Protein AF-A0A7S3THU4-F1 (afdb_monomer_lite)

Structure (mmCIF, N/CA/C/O backbone):
data_AF-A0A7S3THU4-F1
#
_entry.id   AF-A0A7S3THU4-F1
#
loop_
_atom_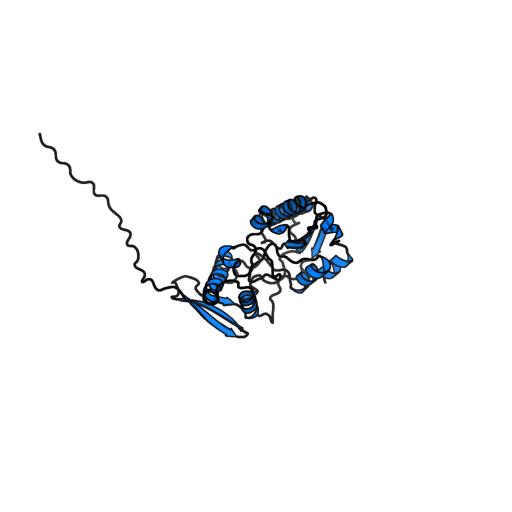site.group_PDB
_atom_site.id
_atom_site.type_symbol
_atom_site.label_atom_id
_atom_site.label_alt_id
_atom_site.label_comp_id
_atom_site.label_asym_id
_atom_site.label_entity_id
_atom_site.label_seq_id
_atom_site.pdbx_PDB_ins_code
_atom_site.Cartn_x
_atom_site.Cartn_y
_atom_site.Cartn_z
_atom_site.occupancy
_atom_site.B_iso_or_equiv
_atom_site.auth_seq_id
_atom_site.auth_comp_id
_atom_site.auth_asym_id
_atom_site.auth_atom_id
_atom_site.pdbx_PDB_model_num
ATOM 1 N N . GLY A 1 1 ? -6.366 53.072 -64.860 1.00 35.72 1 GLY A N 1
ATOM 2 C CA . GLY A 1 1 ? -6.063 51.861 -65.637 1.00 35.72 1 GLY A CA 1
ATOM 3 C C . GLY A 1 1 ? -4.952 51.097 -64.954 1.00 35.72 1 GLY A C 1
ATOM 4 O O . GLY A 1 1 ? -3.962 51.728 -64.621 1.00 35.72 1 GLY A O 1
ATOM 5 N N . GLY A 1 2 ? -5.135 49.787 -64.769 1.00 37.78 2 GLY A N 1
ATOM 6 C CA . GLY A 1 2 ? -4.047 48.814 -64.595 1.00 37.78 2 GLY A CA 1
ATOM 7 C C . GLY A 1 2 ? -3.801 48.343 -63.163 1.00 37.78 2 GLY A C 1
ATOM 8 O O . GLY A 1 2 ? -3.150 49.041 -62.397 1.00 37.78 2 GLY A O 1
ATOM 9 N N . GLY A 1 3 ? -4.320 47.156 -62.833 1.00 37.44 3 GLY A N 1
ATOM 10 C CA . GLY A 1 3 ? -3.997 46.389 -61.627 1.00 37.44 3 GLY A CA 1
ATOM 11 C C . GLY A 1 3 ? -2.698 45.579 -61.736 1.00 37.44 3 GLY A C 1
ATOM 12 O O . GLY A 1 3 ? -2.063 45.536 -62.788 1.00 37.44 3 GLY A O 1
ATOM 13 N N . GLY A 1 4 ? -2.353 44.913 -60.633 1.00 35.03 4 GLY A N 1
ATOM 14 C CA . GLY A 1 4 ? -1.248 43.961 -60.523 1.00 35.03 4 GLY A CA 1
ATOM 15 C C . GLY A 1 4 ? -1.064 43.497 -59.077 1.00 35.03 4 GLY A C 1
ATOM 16 O O . GLY A 1 4 ? -0.349 44.135 -58.312 1.00 35.03 4 GLY A O 1
ATOM 17 N N . GLU A 1 5 ? -1.752 42.414 -58.713 1.00 43.03 5 GLU A N 1
ATOM 18 C CA . GLU A 1 5 ? -1.541 41.625 -57.492 1.00 43.03 5 GLU A CA 1
ATOM 19 C C . GLU A 1 5 ? -0.159 40.951 -57.488 1.00 43.03 5 GLU A C 1
ATOM 21 O O . GLU A 1 5 ? 0.390 40.645 -58.548 1.00 43.03 5 GLU A O 1
ATOM 26 N N . GLY A 1 6 ? 0.376 40.635 -56.302 1.00 35.34 6 GLY A N 1
ATOM 27 C CA . GLY A 1 6 ? 1.559 39.780 -56.206 1.00 35.34 6 GLY A CA 1
ATOM 28 C C . GLY A 1 6 ? 2.077 39.496 -54.796 1.00 35.34 6 GLY A C 1
ATOM 29 O O . GLY A 1 6 ? 3.056 40.097 -54.377 1.00 35.34 6 GLY A O 1
ATOM 30 N N . GLY A 1 7 ? 1.464 38.514 -54.126 1.00 35.06 7 GLY A N 1
ATOM 31 C CA . GLY A 1 7 ? 2.188 37.481 -53.367 1.00 35.06 7 GLY A CA 1
ATOM 32 C C . GLY A 1 7 ? 2.663 37.806 -51.948 1.00 35.06 7 GLY A C 1
ATOM 33 O O . GLY A 1 7 ? 3.799 38.223 -51.742 1.00 35.06 7 GLY A O 1
ATOM 34 N N . GLY A 1 8 ? 1.834 37.471 -50.953 1.00 37.78 8 GLY A N 1
ATOM 35 C CA . GLY A 1 8 ? 2.280 37.257 -49.576 1.00 37.78 8 GLY A CA 1
ATOM 36 C C . GLY A 1 8 ? 3.175 36.018 -49.482 1.00 37.78 8 GLY A C 1
ATOM 37 O O . GLY A 1 8 ? 2.758 34.915 -49.826 1.00 37.78 8 GLY A O 1
ATOM 38 N N . GLY A 1 9 ? 4.413 36.205 -49.030 1.00 36.31 9 GLY A N 1
ATOM 39 C CA . GLY A 1 9 ? 5.312 35.113 -48.674 1.00 36.31 9 GLY A CA 1
ATOM 40 C C . GLY A 1 9 ? 5.027 34.644 -47.253 1.00 36.31 9 GLY A C 1
ATOM 41 O O . GLY A 1 9 ? 5.558 35.209 -46.299 1.00 36.31 9 GLY A O 1
ATOM 42 N N . GLU A 1 10 ? 4.193 33.617 -47.103 1.00 39.88 10 GLU A N 1
ATOM 43 C CA . GLU A 1 10 ? 4.126 32.846 -45.863 1.00 39.88 10 GLU A CA 1
ATOM 44 C C . GLU A 1 10 ? 5.452 32.095 -45.686 1.00 39.88 10 GLU A C 1
ATOM 46 O O . GLU A 1 10 ? 5.780 31.169 -46.429 1.00 39.88 10 GLU A O 1
ATOM 51 N N . GLY A 1 11 ? 6.241 32.520 -44.699 1.00 39.12 11 GLY A N 1
ATOM 52 C CA . GLY A 1 11 ? 7.415 31.794 -44.230 1.00 39.12 11 GLY A CA 1
ATOM 53 C C . GLY A 1 11 ? 6.990 30.493 -43.556 1.00 39.12 11 GLY A C 1
ATOM 54 O O . GLY A 1 11 ? 6.882 30.426 -42.334 1.00 39.12 11 GLY A O 1
ATOM 55 N N . GLY A 1 12 ? 6.735 29.460 -44.358 1.00 37.31 12 GLY A N 1
ATOM 56 C CA . GLY A 1 12 ? 6.522 28.101 -43.883 1.00 37.31 12 GLY A CA 1
ATOM 57 C C . GLY A 1 12 ? 7.790 27.580 -43.214 1.00 37.31 12 GLY A C 1
ATOM 58 O O . GLY A 1 12 ? 8.739 27.170 -43.881 1.00 37.31 12 GLY A O 1
ATOM 59 N N . VAL A 1 13 ? 7.812 27.581 -41.882 1.00 41.84 13 VAL A N 1
ATOM 60 C CA . VAL A 1 13 ? 8.803 26.833 -41.107 1.00 41.84 13 VAL A CA 1
ATOM 61 C C . VAL A 1 13 ? 8.474 25.353 -41.290 1.00 41.84 13 VAL A C 1
ATOM 63 O O . VAL A 1 13 ? 7.682 24.775 -40.547 1.00 41.84 13 VAL A O 1
ATOM 66 N N . HIS A 1 14 ? 9.050 24.728 -42.316 1.00 42.78 14 HIS A N 1
ATOM 67 C CA . HIS A 1 14 ? 9.062 23.276 -42.417 1.00 42.78 14 HIS A CA 1
ATOM 68 C C . HIS A 1 14 ? 9.898 22.734 -41.257 1.00 42.78 14 HIS A C 1
ATOM 70 O O . HIS A 1 14 ? 11.126 22.701 -41.316 1.00 42.78 14 HIS A O 1
ATOM 76 N N . ALA A 1 15 ? 9.221 22.317 -40.185 1.00 40.69 15 ALA A N 1
ATOM 77 C CA . ALA A 1 15 ? 9.819 21.475 -39.166 1.00 40.69 15 ALA A CA 1
ATOM 78 C C . ALA A 1 15 ? 10.275 20.182 -39.851 1.00 40.69 15 ALA A C 1
ATOM 80 O O . ALA A 1 15 ? 9.463 19.335 -40.228 1.00 40.69 15 ALA A O 1
ATOM 81 N N . THR A 1 16 ? 11.581 20.052 -40.060 1.00 44.66 16 THR A N 1
ATOM 82 C CA . THR A 1 16 ? 12.199 18.799 -40.470 1.00 44.66 16 THR A CA 1
ATOM 83 C C . THR A 1 16 ? 11.901 17.771 -39.385 1.00 44.66 16 THR A C 1
ATOM 85 O O . THR A 1 16 ? 12.423 17.848 -38.274 1.00 44.66 16 THR A O 1
ATOM 88 N N . GLN A 1 17 ? 11.010 16.819 -39.679 1.00 37.22 17 GLN A N 1
ATOM 89 C CA . GLN A 1 17 ? 10.839 15.666 -38.805 1.00 37.22 17 GLN A CA 1
ATOM 90 C C . GLN A 1 17 ? 12.176 14.922 -38.763 1.00 37.22 17 GLN A C 1
ATOM 92 O O . GLN A 1 17 ? 12.675 14.531 -39.823 1.00 37.22 17 GLN A O 1
ATOM 97 N N . PRO A 1 18 ? 12.786 14.727 -37.584 1.00 42.19 18 PRO A N 1
ATOM 98 C CA . PRO A 1 18 ? 13.996 13.937 -37.510 1.00 42.19 18 PRO A CA 1
ATOM 99 C C . PRO A 1 18 ? 13.663 12.508 -37.951 1.00 42.19 18 PRO A C 1
ATOM 101 O O . PRO A 1 18 ? 12.861 11.813 -37.324 1.00 42.19 18 PRO A O 1
ATOM 104 N N . SER A 1 19 ? 14.275 12.070 -39.053 1.00 44.12 19 SER A N 1
ATOM 105 C CA . SER A 1 19 ? 14.211 10.690 -39.521 1.00 44.12 19 SER A CA 1
ATOM 106 C C . SER A 1 19 ? 15.069 9.827 -38.599 1.00 44.12 19 SER A C 1
ATOM 108 O O . SER A 1 19 ? 16.227 9.526 -38.892 1.00 44.12 19 SER A O 1
ATOM 110 N N . TYR A 1 20 ? 14.524 9.444 -37.448 1.00 47.59 20 TYR A N 1
ATOM 111 C CA . TYR A 1 20 ? 15.129 8.375 -36.672 1.00 47.59 20 TYR A CA 1
ATOM 112 C C . TYR A 1 20 ? 14.899 7.069 -37.439 1.00 47.59 20 TYR A C 1
ATOM 114 O O . TYR A 1 20 ? 13.743 6.738 -37.716 1.00 47.59 20 TYR A O 1
ATOM 122 N N . PRO A 1 21 ? 15.949 6.304 -37.797 1.00 50.06 21 PRO A N 1
ATOM 123 C CA . PRO A 1 21 ? 15.739 4.944 -38.262 1.00 50.06 21 PRO A CA 1
ATOM 124 C C . PRO A 1 21 ? 14.941 4.232 -37.172 1.00 50.06 21 PRO A C 1
ATOM 126 O O . PRO A 1 21 ? 15.360 4.212 -36.013 1.00 50.06 21 PRO A O 1
ATOM 129 N N . SER A 1 22 ? 13.772 3.707 -37.534 1.00 50.69 22 SER A N 1
ATOM 130 C CA . SER A 1 22 ? 12.825 3.025 -36.654 1.00 50.69 22 SER A CA 1
ATOM 131 C C . SER A 1 22 ? 13.408 1.692 -36.177 1.00 50.69 22 SER A C 1
ATOM 133 O O . SER A 1 22 ? 12.941 0.605 -36.507 1.00 50.69 22 SER A O 1
ATOM 135 N N . ARG A 1 23 ? 14.483 1.761 -35.386 1.00 60.00 23 ARG A N 1
ATOM 136 C CA . ARG A 1 23 ? 15.007 0.621 -34.648 1.00 60.00 23 ARG A CA 1
ATOM 137 C C . ARG A 1 23 ? 13.941 0.244 -33.637 1.00 60.00 23 ARG A C 1
ATOM 139 O O . ARG A 1 23 ? 13.594 1.030 -32.758 1.00 60.00 23 ARG A O 1
ATOM 146 N N . ARG A 1 24 ? 13.386 -0.953 -33.802 1.00 74.56 24 ARG A N 1
ATOM 147 C CA . ARG A 1 24 ? 12.386 -1.495 -32.890 1.00 74.56 24 ARG A CA 1
ATOM 148 C C . ARG A 1 24 ? 13.017 -1.591 -31.503 1.00 74.56 24 ARG A C 1
ATOM 150 O O . ARG A 1 24 ? 13.958 -2.356 -31.321 1.00 74.56 24 ARG A O 1
ATOM 157 N N . LEU A 1 25 ? 12.508 -0.802 -30.561 1.00 79.00 25 LEU A N 1
ATOM 158 C CA . LEU A 1 25 ? 12.935 -0.871 -29.169 1.00 79.00 25 LEU A CA 1
ATOM 159 C C . LEU A 1 25 ? 12.671 -2.282 -28.630 1.00 79.00 25 LEU A C 1
ATOM 161 O O . LEU A 1 25 ? 11.568 -2.815 -28.790 1.00 79.00 25 LEU A O 1
ATOM 165 N N . CYS A 1 26 ? 13.670 -2.884 -27.993 1.00 89.81 26 CYS A N 1
ATOM 166 C CA . CYS A 1 26 ? 13.543 -4.165 -27.310 1.00 89.81 26 CYS A CA 1
ATOM 167 C C . CYS A 1 26 ? 14.080 -4.070 -25.881 1.00 89.81 26 CYS A C 1
ATOM 169 O O . CYS A 1 26 ? 14.909 -3.220 -25.567 1.00 89.81 26 CYS A O 1
ATOM 171 N N . VAL A 1 27 ? 13.580 -4.937 -24.999 1.00 93.94 27 VAL A N 1
ATOM 172 C CA . VAL A 1 27 ? 14.097 -5.056 -23.634 1.00 93.94 27 VAL A CA 1
ATOM 173 C C . VAL A 1 27 ? 14.876 -6.354 -23.518 1.00 93.94 27 VAL A C 1
ATOM 175 O O . VAL A 1 27 ? 14.303 -7.443 -23.616 1.00 93.94 27 VAL A O 1
ATOM 178 N N . VAL A 1 28 ? 16.175 -6.223 -23.279 1.00 93.12 28 VAL A N 1
ATOM 179 C CA . VAL A 1 28 ? 17.080 -7.336 -23.009 1.00 93.12 28 VAL A CA 1
ATOM 180 C C . VAL A 1 28 ? 17.128 -7.563 -21.503 1.00 93.12 28 VAL A C 1
ATOM 182 O O . VAL A 1 28 ? 17.320 -6.624 -20.731 1.00 93.12 28 VAL A O 1
ATOM 185 N N . ALA A 1 29 ? 16.932 -8.811 -21.085 1.00 94.06 29 ALA A N 1
ATOM 186 C CA . ALA A 1 29 ? 17.063 -9.231 -19.697 1.00 94.06 29 ALA A CA 1
ATOM 187 C C . ALA A 1 29 ? 18.351 -10.039 -19.531 1.00 94.06 29 ALA A C 1
ATOM 189 O O . ALA A 1 29 ? 18.543 -11.038 -20.225 1.00 94.06 29 ALA A O 1
ATOM 190 N N . THR A 1 30 ? 19.207 -9.642 -18.597 1.00 94.69 30 THR A N 1
ATOM 191 C CA . THR A 1 30 ? 20.375 -10.421 -18.181 1.00 94.69 30 THR A CA 1
ATOM 192 C C . THR A 1 30 ? 20.173 -10.929 -16.759 1.00 94.69 30 THR A C 1
ATOM 194 O O . THR A 1 30 ? 19.643 -10.225 -15.896 1.00 94.69 30 THR A O 1
ATOM 197 N N . ALA A 1 31 ? 20.555 -12.182 -16.517 1.00 92.88 31 ALA A N 1
ATOM 198 C CA . ALA A 1 31 ? 20.526 -12.755 -15.178 1.00 92.88 31 ALA A CA 1
ATOM 199 C C . ALA A 1 31 ? 21.624 -12.124 -14.310 1.00 92.88 31 ALA A C 1
ATOM 201 O O . ALA A 1 31 ? 22.733 -11.872 -14.785 1.00 92.88 31 ALA A O 1
ATOM 202 N N . GLU A 1 32 ? 21.320 -11.903 -13.036 1.00 89.88 32 GLU A N 1
ATOM 203 C CA . GLU A 1 32 ? 22.284 -11.471 -12.028 1.00 89.88 32 GLU A CA 1
ATOM 204 C C . GLU A 1 32 ? 22.512 -12.558 -10.974 1.00 89.88 32 GLU A C 1
ATOM 206 O O . GLU A 1 32 ? 21.826 -13.584 -10.925 1.00 89.88 32 GLU A O 1
ATOM 211 N N . GLN A 1 33 ? 23.492 -12.329 -10.098 1.00 83.31 33 GLN A N 1
ATOM 212 C CA . GLN A 1 33 ? 23.732 -13.211 -8.961 1.00 83.31 33 GLN A CA 1
ATOM 213 C C . GLN A 1 33 ? 22.473 -13.366 -8.095 1.00 83.31 33 GLN A C 1
ATOM 215 O O . GLN A 1 33 ? 21.623 -12.477 -8.023 1.00 83.31 33 GLN A O 1
ATOM 220 N N . ARG A 1 34 ? 22.369 -14.510 -7.405 1.00 85.88 34 ARG A N 1
ATOM 221 C CA . ARG A 1 34 ? 21.255 -14.826 -6.490 1.00 85.88 34 ARG A CA 1
ATOM 222 C C . ARG A 1 34 ? 19.868 -14.724 -7.151 1.00 85.88 34 ARG A C 1
ATOM 224 O O . ARG A 1 34 ? 18.891 -14.381 -6.493 1.00 85.88 34 ARG A O 1
ATOM 231 N N . GLY A 1 35 ? 19.790 -15.016 -8.451 1.00 88.44 35 GLY A N 1
ATOM 232 C CA . GLY A 1 35 ? 18.535 -15.070 -9.207 1.00 88.44 35 GLY A CA 1
ATOM 233 C C . GLY A 1 35 ? 17.949 -13.710 -9.591 1.00 88.44 35 GLY A C 1
ATOM 234 O O . GLY A 1 35 ? 16.804 -13.667 -10.036 1.00 88.44 35 GLY A O 1
ATOM 235 N N . GLY A 1 36 ? 18.696 -12.614 -9.407 1.00 90.81 36 GLY A N 1
ATOM 236 C CA . GLY A 1 36 ? 18.283 -11.276 -9.834 1.00 90.81 36 GLY A CA 1
ATOM 237 C C . GLY A 1 36 ? 18.230 -11.112 -11.353 1.00 90.81 36 GLY A C 1
ATOM 238 O O . GLY A 1 36 ? 18.622 -11.996 -12.119 1.00 90.81 36 GLY A O 1
ATOM 239 N N . CYS A 1 37 ? 17.750 -9.954 -11.794 1.00 94.19 37 CYS A N 1
ATOM 240 C CA . CYS A 1 37 ? 17.633 -9.617 -13.206 1.00 94.19 37 CYS A CA 1
ATOM 241 C C . CYS A 1 37 ? 17.959 -8.141 -13.451 1.00 94.19 37 CYS A C 1
ATOM 243 O O . CYS A 1 37 ? 17.539 -7.265 -12.695 1.00 94.19 37 CYS A O 1
ATOM 245 N N . ARG A 1 38 ? 18.661 -7.869 -14.551 1.00 95.25 38 ARG A N 1
ATOM 246 C CA . ARG A 1 38 ? 18.879 -6.528 -15.090 1.00 95.25 38 ARG A CA 1
ATOM 247 C C . ARG A 1 38 ? 18.181 -6.406 -16.435 1.00 95.25 38 ARG A C 1
ATOM 249 O O . ARG A 1 38 ? 18.356 -7.247 -17.311 1.00 95.25 38 ARG A O 1
ATOM 256 N N . LEU A 1 39 ? 17.373 -5.363 -16.582 1.00 95.19 39 LEU A N 1
ATOM 257 C CA . LEU A 1 39 ? 16.572 -5.084 -17.770 1.00 95.19 39 LEU A CA 1
ATOM 258 C C . LEU A 1 39 ? 17.122 -3.841 -18.450 1.00 95.19 39 LEU A C 1
ATOM 260 O O . LEU A 1 39 ? 17.212 -2.795 -17.809 1.00 95.19 39 LEU A O 1
ATOM 264 N N . ARG A 1 40 ? 17.451 -3.942 -19.737 1.00 94.75 40 ARG A N 1
ATOM 265 C CA . ARG A 1 40 ? 18.001 -2.845 -20.537 1.00 94.75 40 ARG A CA 1
ATOM 266 C C . ARG A 1 40 ? 17.168 -2.613 -21.790 1.00 94.75 40 ARG A C 1
ATOM 268 O O . ARG A 1 40 ? 16.845 -3.563 -22.496 1.00 94.75 40 ARG A O 1
ATOM 275 N N . LEU A 1 41 ? 16.847 -1.353 -22.068 1.00 94.00 41 LEU A N 1
ATOM 276 C CA . LEU A 1 41 ? 16.208 -0.929 -23.311 1.00 94.00 41 LEU A CA 1
ATOM 277 C C . LEU A 1 41 ? 17.264 -0.734 -24.404 1.00 94.00 41 LEU A C 1
ATOM 279 O O . LEU A 1 41 ? 18.227 0.013 -24.211 1.00 94.00 41 LEU A O 1
ATOM 283 N N . GLU A 1 42 ? 17.065 -1.379 -25.551 1.00 91.00 42 GLU A N 1
ATOM 284 C CA . GLU A 1 42 ? 17.959 -1.309 -26.704 1.00 91.00 42 GLU A CA 1
ATOM 285 C C . GLU A 1 42 ? 17.217 -0.866 -27.984 1.00 91.00 42 GLU A C 1
ATOM 287 O O . GLU A 1 42 ? 16.120 -1.359 -28.252 1.00 91.00 42 GLU A O 1
ATOM 292 N N . PRO A 1 43 ? 17.801 0.040 -28.800 1.00 89.25 43 PRO A N 1
ATOM 293 C CA . PRO A 1 43 ? 19.018 0.808 -28.516 1.00 89.25 43 PRO A CA 1
ATOM 294 C C . PRO A 1 43 ? 18.837 1.759 -27.321 1.00 89.25 43 PRO A C 1
ATOM 296 O O . PRO A 1 43 ? 17.742 2.262 -27.078 1.00 89.25 43 PRO A O 1
ATOM 299 N N . ARG A 1 44 ? 19.925 2.008 -26.580 1.00 87.44 44 ARG A N 1
ATOM 300 C CA . ARG A 1 44 ? 19.913 2.908 -25.422 1.00 87.44 44 ARG A CA 1
ATOM 301 C C . ARG A 1 44 ? 19.610 4.340 -25.885 1.00 87.44 44 ARG A C 1
ATOM 303 O O . ARG A 1 44 ? 20.407 4.879 -26.653 1.00 87.44 44 ARG A O 1
ATOM 310 N N . PRO A 1 45 ? 18.524 4.975 -25.413 1.00 84.56 45 PRO A N 1
ATOM 311 C CA . PRO A 1 45 ? 18.273 6.377 -25.710 1.00 84.56 45 PRO A CA 1
ATOM 312 C C . PRO A 1 45 ? 19.330 7.255 -25.034 1.00 84.56 45 PRO A C 1
ATOM 314 O O . PRO A 1 45 ? 19.706 7.030 -23.879 1.00 84.56 45 PRO A O 1
ATOM 317 N N . GLU A 1 46 ? 19.817 8.256 -25.758 1.00 83.75 46 GLU A N 1
ATOM 318 C CA . GLU A 1 46 ? 20.812 9.194 -25.250 1.00 83.75 46 GLU A CA 1
ATOM 319 C C . GLU A 1 46 ? 20.222 10.059 -24.125 1.00 83.75 46 GLU A C 1
ATOM 321 O O . GLU A 1 46 ? 19.064 10.474 -24.184 1.00 83.75 46 GLU A O 1
ATOM 326 N N . GLY A 1 47 ? 20.993 10.278 -23.056 1.00 81.00 47 GLY A N 1
ATOM 327 C CA . GLY A 1 47 ? 20.575 11.096 -21.910 1.00 81.00 47 GLY A CA 1
ATOM 328 C C . GLY A 1 47 ? 19.469 10.503 -21.024 1.00 81.00 47 GLY A C 1
ATOM 329 O O . GLY A 1 47 ? 19.087 11.137 -20.043 1.00 81.00 47 GLY A O 1
ATOM 330 N N . GLN A 1 48 ? 18.965 9.297 -21.312 1.00 78.19 48 GLN A N 1
ATOM 331 C CA . GLN A 1 48 ? 17.872 8.685 -20.550 1.00 78.19 48 GLN A CA 1
ATOM 332 C C . GLN A 1 48 ? 18.327 7.466 -19.743 1.00 78.19 48 GLN A C 1
ATOM 334 O O . GLN A 1 48 ? 19.228 6.708 -20.126 1.00 78.19 48 GLN A O 1
ATOM 339 N N . ARG A 1 49 ? 17.659 7.248 -18.604 1.00 81.44 49 ARG A N 1
ATOM 340 C CA . ARG A 1 49 ? 17.757 5.986 -17.869 1.00 81.44 49 ARG A CA 1
ATOM 341 C C . ARG A 1 49 ? 17.124 4.894 -18.730 1.00 81.44 49 ARG A C 1
ATOM 343 O O . ARG A 1 49 ? 15.954 4.971 -19.074 1.00 81.44 49 ARG A O 1
ATOM 350 N N . ALA A 1 50 ? 17.919 3.888 -19.064 1.00 88.50 50 ALA A N 1
ATOM 351 C CA . ALA A 1 50 ? 17.530 2.802 -19.960 1.00 88.50 50 ALA A CA 1
ATOM 352 C C . ALA A 1 50 ? 17.786 1.427 -19.337 1.00 88.50 50 ALA A C 1
ATOM 354 O O . ALA A 1 50 ? 17.805 0.425 -20.044 1.00 88.50 50 ALA A O 1
ATOM 355 N N . GLU A 1 51 ? 18.054 1.384 -18.032 1.00 92.69 51 GLU A N 1
ATOM 356 C CA . GLU A 1 51 ? 18.419 0.167 -17.326 1.00 92.69 51 GLU A CA 1
ATOM 357 C C . GLU A 1 51 ? 17.863 0.168 -15.902 1.00 92.69 51 GLU A C 1
ATOM 359 O O . GLU A 1 51 ? 17.942 1.180 -15.200 1.00 92.69 51 GLU A O 1
ATOM 364 N N . HIS A 1 52 ? 17.336 -0.984 -15.487 1.00 92.94 52 HIS A N 1
ATOM 365 C CA . HIS A 1 52 ? 16.806 -1.223 -14.146 1.00 92.94 52 HIS A CA 1
ATOM 366 C C . HIS A 1 52 ? 17.259 -2.583 -13.623 1.00 92.94 52 HIS A C 1
ATOM 368 O O . HIS A 1 52 ? 17.407 -3.530 -14.395 1.00 92.94 52 HIS A O 1
ATOM 374 N N . ALA A 1 53 ? 17.457 -2.677 -12.311 1.00 91.75 53 ALA A N 1
ATOM 375 C CA . ALA A 1 53 ? 17.819 -3.914 -11.631 1.00 91.75 53 ALA A CA 1
ATOM 376 C C . ALA A 1 53 ? 16.681 -4.381 -10.716 1.00 91.75 53 ALA A C 1
ATOM 378 O O . ALA A 1 53 ? 15.936 -3.573 -10.161 1.00 91.75 53 ALA A O 1
ATOM 379 N N . LEU A 1 54 ? 16.583 -5.695 -10.551 1.00 93.06 54 LEU A N 1
ATOM 380 C CA . LEU A 1 54 ? 15.683 -6.381 -9.638 1.00 93.06 54 LEU A CA 1
ATOM 381 C C . LEU A 1 54 ? 16.460 -7.471 -8.907 1.00 93.06 54 LEU A C 1
ATOM 383 O O . LEU A 1 54 ? 17.131 -8.291 -9.534 1.00 93.06 54 LEU A O 1
ATOM 387 N N . ASN A 1 55 ? 16.321 -7.530 -7.586 1.00 92.81 55 ASN A N 1
ATOM 388 C CA . ASN A 1 55 ? 16.788 -8.684 -6.827 1.00 92.81 55 ASN A CA 1
ATOM 389 C C . ASN A 1 55 ? 15.982 -9.952 -7.192 1.00 92.81 55 ASN A C 1
ATOM 391 O O . ASN A 1 55 ? 14.897 -9.879 -7.778 1.00 92.81 55 ASN A O 1
ATOM 395 N N . GLY A 1 56 ? 16.513 -11.124 -6.833 1.00 93.06 56 GLY A N 1
ATOM 396 C CA . GLY A 1 56 ? 15.917 -12.399 -7.236 1.00 93.06 56 GLY A CA 1
ATOM 397 C C . GLY A 1 56 ? 14.548 -12.691 -6.630 1.00 93.06 56 GLY A C 1
ATOM 398 O O . GLY A 1 56 ? 13.685 -13.234 -7.314 1.00 93.06 56 GLY A O 1
ATOM 399 N N . GLU A 1 57 ? 14.305 -12.282 -5.384 1.00 90.81 57 GLU A N 1
ATOM 400 C CA . GLU A 1 57 ? 13.012 -12.489 -4.721 1.00 90.81 57 GLU A CA 1
ATOM 401 C C . GLU A 1 57 ? 11.905 -11.660 -5.382 1.00 90.81 57 GLU A C 1
ATOM 403 O O . GLU A 1 57 ? 10.841 -12.175 -5.719 1.00 90.81 57 GLU A O 1
ATOM 408 N N . CYS A 1 58 ? 12.170 -10.377 -5.627 1.00 93.25 58 CYS A N 1
ATOM 409 C CA . CYS A 1 58 ? 11.244 -9.482 -6.301 1.00 93.25 58 CYS A CA 1
ATOM 410 C C . CYS A 1 58 ? 10.996 -9.946 -7.739 1.00 93.25 58 CYS A C 1
ATOM 412 O O . CYS A 1 58 ? 9.847 -9.992 -8.173 1.00 93.25 58 CYS A O 1
ATOM 414 N N . PHE A 1 59 ? 12.043 -10.360 -8.462 1.00 95.12 59 PHE A N 1
ATOM 415 C CA . PHE A 1 59 ? 11.887 -10.910 -9.807 1.00 95.12 59 PHE A CA 1
ATOM 416 C C . PHE A 1 59 ? 11.018 -12.175 -9.816 1.00 95.12 59 PHE A C 1
ATOM 418 O O . PHE A 1 59 ? 10.088 -12.259 -10.618 1.00 95.12 59 PHE A O 1
ATOM 425 N N . ALA A 1 60 ? 11.255 -13.120 -8.900 1.00 94.38 60 ALA A N 1
ATOM 426 C CA . ALA A 1 60 ? 10.435 -14.321 -8.760 1.00 94.38 60 ALA A CA 1
ATOM 427 C C . ALA A 1 60 ? 8.973 -13.974 -8.437 1.00 94.38 60 ALA A C 1
ATOM 429 O O . ALA A 1 60 ? 8.074 -14.426 -9.143 1.00 94.38 60 ALA A O 1
ATOM 430 N N . LYS A 1 61 ? 8.742 -13.090 -7.457 1.00 93.94 61 LYS A N 1
ATOM 431 C CA . LYS A 1 61 ? 7.406 -12.618 -7.055 1.00 93.94 61 LYS A CA 1
ATOM 432 C C . LYS A 1 61 ? 6.642 -11.956 -8.203 1.00 93.94 61 LYS A C 1
ATOM 434 O O . LYS A 1 61 ? 5.444 -12.189 -8.373 1.00 93.94 61 LYS A O 1
ATOM 439 N N . LEU A 1 62 ? 7.314 -11.106 -8.980 1.00 95.88 62 LEU A N 1
ATOM 440 C CA . LEU A 1 62 ? 6.709 -10.432 -10.129 1.00 95.88 62 LEU A CA 1
ATOM 441 C C . LEU A 1 62 ? 6.423 -11.420 -11.259 1.00 95.88 62 LEU A C 1
ATOM 443 O O . LEU A 1 62 ? 5.357 -11.353 -11.861 1.00 95.88 62 LEU A O 1
ATOM 447 N N . LYS A 1 63 ? 7.342 -12.353 -11.527 1.00 95.50 63 LYS A N 1
ATOM 448 C CA . LYS A 1 63 ? 7.168 -13.389 -12.548 1.00 95.50 63 LYS A CA 1
ATOM 449 C C . LYS A 1 63 ? 6.018 -14.339 -12.211 1.00 95.50 63 LYS A C 1
ATOM 451 O O . LYS A 1 63 ? 5.232 -14.653 -13.095 1.00 95.50 63 LYS A O 1
ATOM 456 N N . GLU A 1 64 ? 5.906 -14.767 -10.957 1.00 94.00 64 GLU A N 1
ATOM 457 C CA . GLU A 1 64 ? 4.821 -15.629 -10.475 1.00 94.00 64 GLU A CA 1
ATOM 458 C C . GLU A 1 64 ? 3.458 -14.926 -10.549 1.00 94.00 64 GLU A C 1
ATOM 460 O O . GLU A 1 64 ? 2.474 -15.512 -10.988 1.00 94.00 64 GLU A O 1
ATOM 465 N N . GLY A 1 65 ? 3.401 -13.646 -10.167 1.00 91.75 65 GLY A N 1
ATOM 466 C CA . GLY A 1 65 ? 2.170 -12.853 -10.206 1.00 91.75 65 GLY A CA 1
ATOM 467 C C . GLY A 1 65 ? 1.775 -12.334 -11.593 1.00 91.75 65 GLY A C 1
ATOM 468 O O . GLY A 1 65 ? 0.726 -11.697 -11.714 1.00 91.75 65 GLY A O 1
ATOM 469 N N . TYR A 1 66 ? 2.599 -12.552 -12.622 1.00 96.75 66 TYR A N 1
ATOM 470 C CA . TYR A 1 66 ? 2.387 -11.986 -13.949 1.00 96.75 66 TYR A CA 1
ATOM 471 C C . TYR A 1 66 ? 1.297 -12.731 -14.729 1.00 96.75 66 TYR A C 1
ATOM 473 O O . TYR A 1 66 ? 1.369 -13.939 -14.933 1.00 96.75 66 TYR A O 1
ATOM 481 N N . LYS A 1 67 ? 0.300 -11.989 -15.219 1.00 95.31 67 LYS A N 1
ATOM 482 C CA . LYS A 1 67 ? -0.877 -12.529 -15.928 1.00 95.31 67 LYS A CA 1
ATOM 483 C C . LYS A 1 67 ? -0.863 -12.299 -17.445 1.00 95.31 67 LYS A C 1
ATOM 485 O O . LYS A 1 67 ? -1.847 -12.599 -18.114 1.00 95.31 67 LYS A O 1
ATOM 490 N N . GLY A 1 68 ? 0.205 -11.713 -17.988 1.00 94.31 68 GLY A N 1
ATOM 491 C CA . GLY A 1 68 ? 0.330 -11.437 -19.423 1.00 94.31 68 GLY A CA 1
ATOM 492 C C . GLY A 1 68 ? 1.052 -12.541 -20.202 1.00 94.31 68 GLY A C 1
ATOM 493 O O . GLY A 1 68 ? 1.438 -13.574 -19.660 1.00 94.31 68 GLY A O 1
ATOM 494 N N . ALA A 1 69 ? 1.266 -12.317 -21.500 1.00 96.25 69 ALA A N 1
ATOM 495 C CA . ALA A 1 69 ? 1.988 -13.264 -22.344 1.00 96.25 69 ALA A CA 1
ATOM 496 C C . ALA A 1 69 ? 3.474 -13.337 -21.950 1.00 96.25 69 ALA A C 1
ATOM 498 O O . ALA A 1 69 ? 4.140 -12.309 -21.863 1.00 96.25 69 ALA A O 1
ATOM 499 N N . ALA A 1 70 ? 4.034 -14.543 -21.799 1.00 94.75 70 ALA A N 1
ATOM 500 C CA . ALA A 1 70 ? 5.425 -14.735 -21.360 1.00 94.75 70 ALA A CA 1
ATOM 501 C C . ALA A 1 70 ? 6.457 -13.944 -22.194 1.00 94.75 70 ALA A C 1
ATOM 503 O O . ALA A 1 70 ? 7.418 -13.406 -21.647 1.00 94.75 70 ALA A O 1
ATOM 504 N N . ARG A 1 71 ? 6.220 -13.801 -23.507 1.00 93.81 71 ARG A N 1
ATOM 505 C CA . ARG A 1 71 ? 7.063 -13.011 -24.427 1.00 93.81 71 ARG A CA 1
ATOM 506 C C . ARG A 1 71 ? 7.105 -11.506 -24.115 1.00 93.81 71 ARG A C 1
ATOM 508 O O . ARG A 1 71 ? 8.008 -10.820 -24.575 1.00 93.81 71 ARG A O 1
ATOM 515 N N . GLU A 1 72 ? 6.128 -10.989 -23.371 1.00 95.25 72 GLU A N 1
ATOM 516 C CA . GLU A 1 72 ? 6.010 -9.573 -23.000 1.00 95.25 72 GLU A CA 1
ATOM 517 C C . GLU A 1 72 ? 6.558 -9.274 -21.600 1.00 95.25 72 GLU A C 1
ATOM 519 O O . GLU A 1 72 ? 6.678 -8.101 -21.242 1.00 95.25 72 GLU A O 1
ATOM 524 N N . LEU A 1 73 ? 6.914 -10.298 -20.813 1.00 95.50 73 LEU A N 1
ATOM 525 C CA . LEU A 1 73 ? 7.306 -10.145 -19.409 1.00 95.50 73 LEU A CA 1
ATOM 526 C C . LEU A 1 73 ? 8.410 -9.095 -19.228 1.00 95.50 73 LEU A C 1
ATOM 528 O O . LEU A 1 73 ? 8.254 -8.180 -18.425 1.00 95.50 73 LEU A O 1
ATOM 532 N N . ASN A 1 74 ? 9.489 -9.175 -20.012 1.00 95.62 74 ASN A N 1
ATOM 533 C CA . ASN A 1 74 ? 10.619 -8.246 -19.898 1.00 95.62 74 ASN A CA 1
ATOM 534 C C . ASN A 1 74 ? 10.201 -6.799 -20.185 1.00 95.62 74 ASN A C 1
ATOM 536 O O . ASN A 1 74 ? 10.569 -5.890 -19.445 1.00 95.62 74 ASN A O 1
ATOM 540 N N . ALA A 1 75 ? 9.392 -6.587 -21.227 1.00 95.25 75 ALA A N 1
ATOM 541 C CA . ALA A 1 75 ? 8.887 -5.263 -21.570 1.00 95.25 75 ALA A CA 1
ATOM 542 C C . ALA A 1 75 ? 7.980 -4.705 -20.463 1.00 95.25 75 ALA A C 1
ATOM 544 O O . ALA A 1 75 ? 8.103 -3.541 -20.092 1.00 95.25 75 ALA A O 1
ATOM 545 N N . ARG A 1 76 ? 7.108 -5.538 -19.881 1.00 97.00 76 ARG A N 1
ATOM 546 C CA . ARG A 1 76 ? 6.217 -5.134 -18.782 1.00 97.00 76 ARG A CA 1
ATOM 547 C C . ARG A 1 76 ? 6.977 -4.845 -17.490 1.00 97.00 76 ARG A C 1
ATOM 549 O O . ARG A 1 76 ? 6.672 -3.852 -16.839 1.00 97.00 76 ARG A O 1
ATOM 556 N N . LEU A 1 77 ? 7.981 -5.655 -17.148 1.00 97.00 77 LEU A N 1
ATOM 557 C CA . LEU A 1 77 ? 8.859 -5.397 -16.003 1.00 97.00 77 LEU A CA 1
ATOM 558 C C . LEU A 1 77 ? 9.635 -4.092 -16.188 1.00 97.00 77 LEU A C 1
ATOM 560 O O . LEU A 1 77 ? 9.725 -3.298 -15.257 1.00 97.00 77 LEU A O 1
ATOM 564 N N . PHE A 1 78 ? 10.156 -3.838 -17.391 1.00 95.88 78 PHE A N 1
ATOM 565 C CA . PHE A 1 78 ? 10.846 -2.586 -17.683 1.00 95.88 78 PHE A CA 1
ATOM 566 C C . PHE A 1 78 ? 9.915 -1.383 -17.531 1.00 95.88 78 PHE A C 1
ATOM 568 O O . PHE A 1 78 ? 10.290 -0.419 -16.876 1.00 95.88 78 PHE A O 1
ATOM 575 N N . LEU A 1 79 ? 8.696 -1.439 -18.080 1.00 95.75 79 LEU A N 1
ATOM 576 C CA . LEU A 1 79 ? 7.714 -0.356 -17.950 1.00 95.75 79 LEU A CA 1
ATOM 577 C C . LEU A 1 79 ? 7.315 -0.106 -16.491 1.00 95.75 79 LEU A C 1
ATOM 579 O O . LEU A 1 79 ? 7.239 1.049 -16.083 1.00 95.75 79 LEU A O 1
ATOM 583 N N . LEU A 1 80 ? 7.118 -1.169 -15.704 1.00 96.81 80 LEU A N 1
ATOM 584 C CA . LEU A 1 80 ? 6.870 -1.082 -14.265 1.00 96.81 80 LEU A CA 1
ATOM 585 C C . LEU A 1 80 ? 8.012 -0.340 -13.552 1.00 96.81 80 LEU A C 1
ATOM 587 O O . LEU A 1 80 ? 7.779 0.656 -12.872 1.00 96.81 80 LEU A O 1
ATOM 591 N N . LEU A 1 81 ? 9.255 -0.792 -13.731 1.00 94.88 81 LEU A N 1
ATOM 592 C CA . LEU A 1 81 ? 10.418 -0.194 -13.066 1.00 94.88 81 LEU A CA 1
ATOM 593 C C . LEU A 1 81 ? 10.672 1.233 -13.539 1.00 94.88 81 LEU A C 1
ATOM 595 O O . LEU A 1 81 ? 10.937 2.114 -12.727 1.00 94.88 81 LEU A O 1
ATOM 599 N N . GLN A 1 82 ? 10.530 1.480 -14.839 1.00 93.81 82 GLN A N 1
ATOM 600 C CA . GLN A 1 82 ? 10.664 2.807 -15.418 1.00 93.81 82 GLN A CA 1
ATOM 601 C C . GLN A 1 82 ? 9.619 3.766 -14.850 1.00 93.81 82 GLN A C 1
ATOM 603 O O . GLN A 1 82 ? 9.970 4.889 -14.504 1.00 93.81 82 GLN A O 1
ATOM 608 N N . ARG A 1 83 ? 8.361 3.331 -14.704 1.00 95.00 83 ARG A N 1
ATOM 609 C CA . ARG A 1 83 ? 7.288 4.147 -14.126 1.00 95.00 83 ARG A CA 1
ATOM 610 C C . ARG A 1 83 ? 7.612 4.576 -12.698 1.00 95.00 83 ARG A C 1
ATOM 612 O O . ARG A 1 83 ? 7.535 5.764 -12.395 1.00 95.00 83 ARG A O 1
ATOM 619 N N . TYR A 1 84 ? 8.004 3.635 -11.842 1.00 93.25 84 TYR A N 1
ATOM 620 C CA . TYR A 1 84 ? 8.347 3.944 -10.453 1.00 93.25 84 TYR A CA 1
ATOM 621 C C . TYR A 1 84 ? 9.658 4.734 -10.333 1.00 93.25 84 TYR A C 1
ATOM 623 O O . TYR A 1 84 ? 9.741 5.648 -9.520 1.00 93.25 84 TYR A O 1
ATOM 631 N N . ALA A 1 85 ? 10.653 4.474 -11.184 1.00 90.38 85 ALA A N 1
ATOM 632 C CA . ALA A 1 85 ? 11.861 5.296 -11.244 1.00 90.38 85 ALA A CA 1
ATOM 633 C C . ALA A 1 85 ? 11.547 6.748 -11.647 1.00 90.38 85 ALA A C 1
ATOM 635 O O . ALA A 1 85 ? 12.128 7.675 -11.093 1.00 90.38 85 ALA A O 1
ATOM 636 N N . THR A 1 86 ? 10.612 6.962 -12.578 1.00 90.94 86 THR A N 1
ATOM 637 C CA . THR A 1 86 ? 10.151 8.307 -12.954 1.00 90.94 86 THR A CA 1
ATOM 638 C C . THR A 1 86 ? 9.392 8.996 -11.818 1.00 90.94 86 THR A C 1
ATOM 640 O O . THR A 1 86 ? 9.553 10.200 -11.655 1.00 90.94 86 THR A O 1
ATOM 643 N N . LEU A 1 87 ? 8.608 8.257 -11.024 1.00 90.69 87 LEU A N 1
ATOM 644 C CA . LEU A 1 87 ? 7.925 8.804 -9.846 1.00 90.69 87 LEU A CA 1
ATOM 645 C C . LEU A 1 87 ? 8.917 9.295 -8.784 1.00 90.69 87 LEU A C 1
ATOM 647 O O . LEU A 1 87 ? 8.735 10.374 -8.232 1.00 90.69 87 LEU A O 1
ATOM 651 N N . PHE A 1 88 ? 9.948 8.502 -8.491 1.00 86.88 88 PHE A N 1
ATOM 652 C CA . PHE A 1 88 ? 10.898 8.819 -7.425 1.00 86.88 88 PHE A CA 1
ATOM 653 C C . PHE A 1 88 ? 11.948 9.846 -7.835 1.00 86.88 88 PHE A C 1
ATOM 655 O O . PHE A 1 88 ? 12.380 10.618 -6.990 1.00 86.88 88 PHE A O 1
ATOM 662 N N . GLY A 1 89 ? 12.327 9.878 -9.112 1.00 83.38 89 GLY A N 1
ATOM 663 C CA . GLY A 1 89 ? 13.314 10.809 -9.644 1.00 83.38 89 GLY A CA 1
ATOM 664 C C . GLY A 1 89 ? 14.593 10.122 -10.137 1.00 83.38 89 GLY A C 1
ATOM 665 O O . GLY A 1 89 ? 14.839 8.936 -9.890 1.00 83.38 89 GLY A O 1
ATOM 666 N N . PRO A 1 90 ? 15.422 10.835 -10.918 1.00 71.75 90 PRO A N 1
ATOM 667 C CA . PRO A 1 90 ? 16.596 10.263 -11.566 1.00 71.75 90 PRO A CA 1
ATOM 668 C C . PRO A 1 90 ? 17.714 9.839 -10.603 1.00 71.75 90 PRO A C 1
ATOM 670 O O . PRO A 1 90 ? 18.533 8.998 -10.999 1.00 71.75 90 PRO A O 1
ATOM 673 N N . ARG A 1 91 ? 17.790 10.386 -9.380 1.00 75.50 91 ARG A N 1
ATOM 674 C CA . ARG A 1 91 ? 18.901 10.119 -8.445 1.00 75.50 91 ARG A CA 1
ATOM 675 C C . ARG A 1 91 ? 18.590 8.982 -7.466 1.00 75.50 91 ARG A C 1
ATOM 677 O O . ARG A 1 91 ? 17.449 8.713 -7.128 1.00 75.50 91 ARG A O 1
ATOM 684 N N . SER A 1 92 ? 19.631 8.316 -6.963 1.00 65.06 92 SER A N 1
ATOM 685 C CA . SER A 1 92 ? 19.541 7.097 -6.130 1.00 65.06 92 SER A CA 1
ATOM 686 C C . SER A 1 92 ? 18.893 7.266 -4.743 1.00 65.06 92 SER A C 1
ATOM 688 O O . SER A 1 92 ? 18.660 6.269 -4.048 1.00 65.06 92 SER A O 1
ATOM 690 N N . SER A 1 93 ? 18.641 8.505 -4.320 1.00 69.19 93 SER A N 1
ATOM 691 C CA . SER A 1 93 ? 18.029 8.852 -3.033 1.00 69.19 93 SER A CA 1
ATOM 692 C C . SER A 1 93 ? 16.720 9.629 -3.156 1.00 69.19 93 SER A C 1
ATOM 694 O O . SER A 1 93 ? 16.046 9.802 -2.146 1.00 69.19 93 SER A O 1
ATOM 696 N N . GLU A 1 94 ? 16.352 10.096 -4.350 1.00 79.25 94 GLU A N 1
ATOM 697 C CA . GLU A 1 94 ? 15.084 10.802 -4.541 1.00 79.25 94 GLU A CA 1
ATOM 698 C C . GLU A 1 94 ? 13.920 9.809 -4.358 1.00 79.25 94 GLU A C 1
ATOM 700 O O . GLU A 1 94 ? 14.049 8.618 -4.651 1.00 79.25 94 GLU A O 1
ATOM 705 N N . GLY A 1 95 ? 12.824 10.266 -3.748 1.00 78.94 95 GLY A N 1
ATOM 706 C CA . GLY A 1 95 ? 11.676 9.426 -3.388 1.00 78.94 95 GLY A CA 1
ATOM 707 C C . GLY A 1 95 ? 11.887 8.472 -2.200 1.00 78.94 95 GLY A C 1
ATOM 708 O O . GLY A 1 95 ? 10.932 7.815 -1.781 1.00 78.94 95 GLY A O 1
ATOM 709 N N . ARG A 1 96 ? 13.092 8.384 -1.608 1.00 80.00 96 ARG A N 1
ATOM 710 C CA . ARG A 1 96 ? 13.289 7.648 -0.342 1.00 80.00 96 ARG A CA 1
ATOM 711 C C . ARG A 1 96 ? 12.485 8.302 0.776 1.00 80.00 96 ARG A C 1
ATOM 713 O O . ARG A 1 96 ? 12.432 9.520 0.865 1.00 80.00 96 ARG A O 1
ATOM 720 N N . GLY A 1 97 ? 11.867 7.478 1.618 1.00 81.50 97 GLY A N 1
ATOM 721 C CA . GLY A 1 97 ? 11.038 7.951 2.729 1.00 81.50 97 GLY A CA 1
ATOM 722 C C . GLY A 1 97 ? 9.650 8.455 2.327 1.00 81.50 97 GLY A C 1
ATOM 723 O O . GLY A 1 97 ? 8.845 8.699 3.211 1.00 81.50 97 GLY A O 1
ATOM 724 N N . TRP A 1 98 ? 9.328 8.549 1.029 1.00 83.38 98 TRP A N 1
ATOM 725 C CA . TRP A 1 98 ? 8.006 9.005 0.573 1.00 83.38 98 TRP A CA 1
ATOM 726 C C . TRP A 1 98 ? 6.872 8.043 0.952 1.00 83.38 98 TRP A C 1
ATOM 728 O O . TRP A 1 98 ? 5.732 8.447 1.158 1.00 83.38 98 TRP A O 1
ATOM 738 N N . GLN A 1 99 ? 7.195 6.756 1.047 1.00 86.06 99 GLN A N 1
ATOM 739 C CA . GLN A 1 99 ? 6.335 5.714 1.586 1.00 86.06 99 GLN A CA 1
ATOM 740 C C . GLN A 1 99 ? 7.248 4.609 2.120 1.00 86.06 99 GLN A C 1
ATOM 742 O O . GLN A 1 99 ? 8.130 4.129 1.398 1.00 86.06 99 GLN A O 1
ATOM 747 N N . LEU A 1 100 ? 7.060 4.211 3.375 1.00 90.12 100 LEU A N 1
ATOM 748 C CA . LEU A 1 100 ? 7.782 3.085 3.961 1.00 90.12 100 LEU A CA 1
ATOM 749 C C . LEU A 1 100 ? 6.841 1.889 4.107 1.00 90.12 100 LEU A C 1
ATOM 751 O O . LEU A 1 100 ? 5.640 2.057 4.287 1.00 90.12 100 LEU A O 1
ATOM 755 N N . ALA A 1 101 ? 7.378 0.677 3.978 1.00 91.19 101 ALA A N 1
ATOM 756 C CA . ALA A 1 101 ? 6.561 -0.531 3.995 1.00 91.19 101 ALA A CA 1
ATOM 757 C C . ALA A 1 101 ? 6.510 -1.151 5.394 1.00 91.19 101 ALA A C 1
ATOM 759 O O . ALA A 1 101 ? 7.536 -1.274 6.073 1.00 91.19 101 ALA A O 1
ATOM 760 N N . THR A 1 102 ? 5.324 -1.605 5.788 1.00 92.88 102 THR A N 1
ATOM 761 C CA . THR A 1 102 ? 5.118 -2.364 7.022 1.00 92.88 102 THR A CA 1
ATOM 762 C C . THR A 1 102 ? 5.933 -3.674 6.981 1.00 92.88 102 THR A C 1
ATOM 764 O O . THR A 1 102 ? 5.871 -4.419 5.991 1.00 92.88 102 THR A O 1
ATOM 767 N N . PRO A 1 103 ? 6.734 -3.985 8.021 1.00 91.94 103 PRO A N 1
ATOM 768 C CA . PRO A 1 103 ? 7.565 -5.186 8.052 1.00 91.94 103 PRO A CA 1
ATOM 769 C C . PRO A 1 103 ? 6.801 -6.512 7.880 1.00 91.94 103 PRO A C 1
ATOM 771 O O . PRO A 1 103 ? 5.634 -6.615 8.251 1.00 91.94 103 PRO A O 1
ATOM 774 N N . PRO A 1 104 ? 7.468 -7.585 7.397 1.00 91.00 104 PRO A N 1
ATOM 775 C CA . PRO A 1 104 ? 6.909 -8.933 7.307 1.00 91.00 104 PRO A CA 1
ATOM 776 C C . PRO A 1 104 ? 6.238 -9.468 8.556 1.00 91.00 104 PRO A C 1
ATOM 778 O O . PRO A 1 104 ? 5.124 -9.968 8.438 1.00 91.00 104 PRO A O 1
ATOM 781 N N . GLY A 1 105 ? 6.909 -9.370 9.704 1.00 91.19 105 GLY A N 1
ATOM 782 C CA . GLY A 1 105 ? 6.365 -9.851 10.971 1.00 91.19 105 GLY A CA 1
ATOM 783 C C . GLY A 1 105 ? 5.089 -9.101 11.335 1.00 91.19 105 GLY A C 1
ATOM 784 O O . GLY A 1 105 ? 4.055 -9.727 11.535 1.00 91.19 105 GLY A O 1
ATOM 785 N N . ALA A 1 106 ? 5.134 -7.767 11.278 1.00 92.19 106 ALA A N 1
ATOM 786 C CA . ALA A 1 106 ? 3.984 -6.915 11.562 1.00 92.19 106 ALA A CA 1
ATOM 787 C C . ALA A 1 106 ? 2.798 -7.190 10.619 1.00 92.19 106 ALA A C 1
ATOM 789 O O . ALA A 1 106 ? 1.686 -7.395 11.090 1.00 92.19 106 ALA A O 1
ATOM 790 N N . MET A 1 107 ? 3.015 -7.292 9.300 1.00 94.19 107 MET A N 1
ATOM 791 C CA . MET A 1 107 ? 1.941 -7.640 8.353 1.00 94.19 107 MET A CA 1
ATOM 792 C C . MET A 1 107 ? 1.341 -9.026 8.625 1.00 94.19 107 MET A C 1
ATOM 794 O O . MET A 1 107 ? 0.126 -9.197 8.540 1.00 94.19 107 MET A O 1
ATOM 798 N N . ALA A 1 108 ? 2.170 -10.020 8.968 1.00 93.69 108 ALA A N 1
ATOM 799 C CA . ALA A 1 108 ? 1.686 -11.350 9.333 1.00 93.69 108 ALA A CA 1
ATOM 800 C C . ALA A 1 108 ? 0.848 -11.311 10.621 1.00 93.69 108 ALA A C 1
ATOM 802 O O . ALA A 1 108 ? -0.212 -11.936 10.672 1.00 93.69 108 ALA A O 1
ATOM 803 N N . GLN A 1 109 ? 1.276 -10.530 11.617 1.00 93.88 109 GLN A N 1
ATOM 804 C CA . GLN A 1 109 ? 0.546 -10.340 12.867 1.00 93.88 109 GLN A CA 1
ATOM 805 C C . GLN A 1 109 ? -0.788 -9.620 12.644 1.00 93.88 109 GLN A C 1
ATOM 807 O O . GLN A 1 109 ? -1.816 -10.074 13.140 1.00 93.88 109 GLN A O 1
ATOM 812 N N . LEU A 1 110 ? -0.808 -8.559 11.827 1.00 95.31 110 LEU A N 1
ATOM 813 C CA . LEU A 1 110 ? -2.042 -7.880 11.420 1.00 95.31 110 LEU A CA 1
ATOM 814 C C . LEU A 1 110 ? -3.011 -8.839 10.707 1.00 95.31 110 LEU A C 1
ATOM 816 O O . LEU A 1 110 ? -4.227 -8.765 10.899 1.00 95.31 110 LEU A O 1
ATOM 820 N N . GLY A 1 111 ? -2.480 -9.762 9.902 1.00 95.19 111 GLY A N 1
ATOM 821 C CA . GLY A 1 111 ? -3.256 -10.828 9.274 1.00 95.19 111 GLY A CA 1
ATOM 822 C C . GLY A 1 111 ? -3.849 -11.811 10.285 1.00 95.19 111 GLY A C 1
ATOM 823 O O . GLY A 1 111 ? -5.032 -12.139 10.192 1.00 95.19 111 GLY A O 1
ATOM 824 N N . ALA A 1 112 ? -3.049 -12.256 11.255 1.00 94.12 112 ALA A N 1
ATOM 825 C CA . ALA A 1 112 ? -3.460 -13.224 12.269 1.00 94.12 112 ALA A CA 1
ATOM 826 C C . ALA A 1 112 ? -4.490 -12.651 13.258 1.00 94.12 112 ALA A C 1
ATOM 828 O O . ALA A 1 112 ? -5.506 -13.293 13.518 1.00 94.12 112 ALA A O 1
ATOM 829 N N . ASP A 1 113 ? -4.254 -11.441 13.769 1.00 94.12 113 ASP A N 1
ATOM 830 C CA . ASP A 1 113 ? -5.070 -10.846 14.832 1.00 94.12 113 ASP A CA 1
ATOM 831 C C . ASP A 1 113 ? -6.266 -10.048 14.296 1.00 94.12 113 ASP A C 1
ATOM 833 O O . ASP A 1 113 ? -7.343 -10.068 14.894 1.00 94.12 113 ASP A O 1
ATOM 837 N N . PHE A 1 114 ? -6.116 -9.375 13.150 1.00 95.81 114 PHE A N 1
ATOM 838 C CA . PHE A 1 114 ? -7.140 -8.464 12.614 1.00 95.81 114 PHE A CA 1
ATOM 839 C C . PHE A 1 114 ? -7.642 -8.851 11.221 1.00 95.81 114 PHE A C 1
ATOM 841 O O . PHE A 1 114 ? -8.362 -8.084 10.575 1.00 95.81 114 PHE A O 1
ATOM 848 N N . GLY A 1 115 ? -7.269 -10.034 10.727 1.00 95.75 115 GLY A N 1
ATOM 849 C CA . GLY A 1 115 ? -7.747 -10.570 9.454 1.00 95.75 115 GLY A CA 1
ATOM 850 C C . GLY A 1 115 ? -7.298 -9.781 8.225 1.00 95.75 115 GLY A C 1
ATOM 851 O O . GLY A 1 115 ? -7.919 -9.926 7.168 1.00 95.75 115 GLY A O 1
ATOM 852 N N . VAL A 1 116 ? -6.272 -8.930 8.350 1.00 97.44 116 VAL A N 1
ATOM 853 C CA . VAL A 1 116 ? -5.747 -8.130 7.237 1.00 97.44 116 VAL A CA 1
ATOM 854 C C . VAL A 1 116 ? -5.327 -9.051 6.093 1.00 97.44 116 VAL A C 1
ATOM 856 O O . VAL A 1 116 ? -4.485 -9.935 6.244 1.00 97.44 116 VAL A O 1
ATOM 859 N N . GLY A 1 117 ? -5.941 -8.847 4.928 1.00 96.31 117 GLY A N 1
ATOM 860 C CA . GLY A 1 117 ? -5.709 -9.668 3.735 1.00 96.31 117 GLY A CA 1
ATOM 861 C C . GLY A 1 117 ? -5.573 -8.863 2.445 1.00 96.31 117 GLY A C 1
ATOM 862 O O . GLY A 1 117 ? -5.628 -9.437 1.354 1.00 96.31 117 GLY A O 1
ATOM 863 N N . PHE A 1 118 ? -5.462 -7.541 2.559 1.00 97.81 118 PHE A N 1
ATOM 864 C CA . PHE A 1 118 ? -5.456 -6.600 1.447 1.00 97.81 118 PHE A CA 1
ATOM 865 C C . PHE A 1 118 ? -4.624 -5.366 1.806 1.00 97.81 118 PHE A C 1
ATOM 867 O O . PHE A 1 118 ? -4.672 -4.920 2.949 1.00 97.81 118 PHE A O 1
ATOM 874 N N . GLU A 1 119 ? -3.909 -4.804 0.832 1.00 98.25 119 GLU A N 1
ATOM 875 C CA . GLU A 1 119 ? -3.136 -3.561 0.991 1.00 98.25 119 GLU A CA 1
ATOM 876 C C . GLU A 1 119 ? -3.783 -2.448 0.163 1.00 98.25 119 GLU A C 1
ATOM 878 O O . GLU A 1 119 ? -3.899 -2.554 -1.063 1.00 98.25 119 GLU A O 1
ATOM 883 N N . CYS A 1 120 ? -4.212 -1.369 0.814 1.00 98.44 120 CYS A N 1
ATOM 884 C CA . CYS A 1 120 ? -4.825 -0.223 0.147 1.00 98.44 120 CYS A CA 1
ATOM 885 C C . CYS A 1 120 ? -3.809 0.572 -0.684 1.00 98.44 120 CYS A C 1
ATOM 887 O O . CYS A 1 120 ? -4.170 1.119 -1.721 1.00 98.44 120 CYS A O 1
ATOM 889 N N . PHE A 1 121 ? -2.541 0.619 -0.273 1.00 97.75 121 PHE A N 1
ATOM 890 C CA . PHE A 1 121 ? -1.500 1.380 -0.963 1.00 97.75 121 PHE A CA 1
ATOM 891 C C . PHE A 1 121 ? -0.216 0.562 -1.064 1.00 97.75 121 PHE A C 1
ATOM 893 O O . PHE A 1 121 ? 0.595 0.530 -0.147 1.00 97.75 121 PHE A O 1
ATOM 900 N N . ALA A 1 122 ? -0.004 -0.072 -2.212 1.00 96.12 122 ALA A N 1
ATOM 901 C CA . ALA A 1 122 ? 1.212 -0.821 -2.486 1.00 96.12 122 ALA A CA 1
ATOM 902 C C . ALA A 1 122 ? 1.674 -0.636 -3.940 1.00 96.12 122 ALA A C 1
ATOM 904 O O . ALA A 1 122 ? 1.156 0.159 -4.725 1.00 96.12 122 ALA A O 1
ATOM 905 N N . SER A 1 123 ? 2.691 -1.399 -4.301 1.00 95.75 123 SER A N 1
ATOM 906 C CA . SER A 1 123 ? 3.221 -1.592 -5.641 1.00 95.75 123 SER A CA 1
ATOM 907 C C . SER A 1 123 ? 3.424 -3.088 -5.862 1.00 95.75 123 SER A C 1
ATOM 909 O O . SER A 1 123 ? 3.634 -3.828 -4.894 1.00 95.75 123 SER A O 1
ATOM 911 N N . PRO A 1 124 ? 3.492 -3.558 -7.116 1.00 96.44 124 PRO A N 1
ATOM 912 C CA . PRO A 1 124 ? 3.877 -4.940 -7.398 1.00 96.44 124 PRO A CA 1
ATOM 913 C C . PRO A 1 124 ? 5.184 -5.381 -6.706 1.00 96.44 124 PRO A C 1
ATOM 915 O O . PRO A 1 124 ? 5.353 -6.554 -6.368 1.00 96.44 124 PRO A O 1
ATOM 918 N N . MET A 1 125 ? 6.098 -4.435 -6.465 1.00 93.81 125 MET A N 1
ATOM 919 C CA . MET A 1 125 ? 7.413 -4.671 -5.869 1.00 93.81 125 MET A CA 1
ATOM 920 C C . MET A 1 125 ? 7.379 -4.776 -4.339 1.00 93.81 125 MET A C 1
ATOM 922 O O . MET A 1 125 ? 8.075 -5.628 -3.777 1.00 93.81 125 MET A O 1
ATOM 926 N N . ASN A 1 126 ? 6.586 -3.946 -3.654 1.00 92.69 126 ASN A N 1
ATOM 927 C CA . ASN A 1 126 ? 6.543 -3.912 -2.185 1.00 92.69 126 ASN A CA 1
ATOM 928 C C . ASN A 1 126 ? 5.395 -4.712 -1.555 1.00 92.69 126 ASN A C 1
ATOM 930 O O . ASN A 1 126 ? 5.509 -5.085 -0.390 1.00 92.69 126 ASN A O 1
ATOM 934 N N . ARG A 1 127 ? 4.373 -5.075 -2.340 1.00 93.50 127 ARG A N 1
ATOM 935 C CA . ARG A 1 127 ? 3.195 -5.807 -1.862 1.00 93.50 127 ARG A CA 1
ATOM 936 C C . ARG A 1 127 ? 3.529 -7.107 -1.132 1.00 93.50 127 ARG A C 1
ATOM 938 O O . ARG A 1 127 ? 4.438 -7.850 -1.546 1.00 93.50 127 ARG A O 1
ATOM 945 N N . ARG A 1 128 ? 2.757 -7.382 -0.081 1.00 91.94 128 ARG A N 1
ATOM 946 C CA . ARG A 1 128 ? 2.825 -8.571 0.784 1.00 91.94 128 ARG A CA 1
ATOM 947 C C . ARG A 1 128 ? 1.632 -9.483 0.604 1.00 91.94 128 ARG A C 1
ATOM 949 O O . ARG A 1 128 ? 1.787 -10.698 0.697 1.00 91.94 128 ARG A O 1
ATOM 956 N N . HIS A 1 129 ? 0.481 -8.919 0.264 1.00 91.25 129 HIS A N 1
ATOM 957 C CA . HIS A 1 129 ? -0.708 -9.697 -0.051 1.00 91.25 129 HIS A CA 1
ATOM 958 C C . HIS A 1 129 ? -0.821 -9.944 -1.559 1.00 91.25 129 HIS A C 1
ATOM 960 O O . HIS A 1 129 ? -0.205 -9.275 -2.389 1.00 91.25 129 HIS A O 1
ATOM 966 N N . ALA A 1 130 ? -1.588 -10.962 -1.953 1.00 88.69 130 ALA A N 1
ATOM 967 C CA . ALA A 1 130 ? -1.859 -11.230 -3.368 1.00 88.69 130 ALA A CA 1
ATOM 968 C C . ALA A 1 130 ? -2.801 -10.185 -3.990 1.00 88.69 130 ALA A C 1
ATOM 970 O O . ALA A 1 130 ? -2.774 -9.970 -5.199 1.00 88.69 130 ALA A O 1
ATOM 971 N N . ARG A 1 131 ? -3.634 -9.547 -3.161 1.00 90.62 131 ARG A N 1
ATOM 972 C CA . ARG A 1 131 ? -4.583 -8.509 -3.558 1.00 90.62 131 ARG A CA 1
ATOM 973 C C . ARG A 1 131 ? -4.164 -7.192 -2.922 1.00 90.62 131 ARG A C 1
ATOM 975 O O . ARG A 1 131 ? -4.027 -7.114 -1.706 1.00 90.62 131 ARG A O 1
ATOM 982 N N . PHE A 1 132 ? -3.976 -6.184 -3.758 1.00 97.56 132 PHE A N 1
ATOM 983 C CA . PHE A 1 132 ? -3.561 -4.852 -3.345 1.00 97.56 132 PHE A CA 1
ATOM 984 C C . PHE A 1 132 ? -4.061 -3.813 -4.349 1.00 97.56 132 PHE A C 1
ATOM 986 O O . PHE A 1 132 ? -4.366 -4.146 -5.499 1.00 97.56 132 PHE A O 1
ATOM 993 N N . CYS A 1 133 ? -4.130 -2.561 -3.918 1.00 98.50 133 CYS A N 1
ATOM 994 C CA . CYS A 1 133 ? -4.275 -1.392 -4.778 1.00 98.50 133 CYS A CA 1
ATOM 995 C C . CYS A 1 133 ? -2.903 -0.740 -5.008 1.00 98.50 133 CYS A C 1
ATOM 997 O O . CYS A 1 133 ? -2.008 -0.827 -4.167 1.00 98.50 133 CYS A O 1
ATOM 999 N N . SER A 1 134 ? -2.727 -0.080 -6.152 1.00 97.81 134 SER A N 1
ATOM 1000 C CA . SER A 1 134 ? -1.492 0.633 -6.497 1.00 97.81 134 SER A CA 1
ATOM 1001 C C . SER A 1 134 ? -1.760 1.894 -7.315 1.00 97.81 134 SER A C 1
ATOM 1003 O O . SER A 1 134 ? -2.873 2.128 -7.785 1.00 97.81 134 SER A O 1
ATOM 1005 N N . ALA A 1 135 ? -0.739 2.734 -7.483 1.00 96.12 135 ALA A N 1
ATOM 1006 C CA . ALA A 1 135 ? -0.884 4.015 -8.169 1.00 96.12 135 ALA A CA 1
ATOM 1007 C C . ALA A 1 135 ? -1.149 3.876 -9.681 1.00 96.12 135 ALA A C 1
ATOM 1009 O O . ALA A 1 135 ? -1.921 4.662 -10.231 1.00 96.12 135 ALA A O 1
ATOM 1010 N N . PHE A 1 136 ? -0.544 2.886 -10.353 1.00 96.94 136 PHE A N 1
ATOM 1011 C CA . PHE A 1 136 ? -0.448 2.847 -11.816 1.00 96.94 136 PHE A CA 1
ATOM 1012 C C . PHE A 1 136 ? -1.091 1.595 -12.413 1.00 96.94 136 PHE A C 1
ATOM 1014 O O . PHE A 1 136 ? -0.430 0.600 -12.702 1.00 96.94 136 PHE A O 1
ATOM 1021 N N . ALA A 1 137 ? -2.405 1.628 -12.635 1.00 95.19 137 ALA A N 1
ATOM 1022 C CA . ALA A 1 137 ? -3.126 0.466 -13.160 1.00 95.19 137 ALA A CA 1
ATOM 1023 C C . ALA A 1 137 ? -2.572 -0.042 -14.510 1.00 95.19 137 ALA A C 1
ATOM 1025 O O . ALA A 1 137 ? -2.542 -1.247 -14.748 1.00 95.19 137 ALA A O 1
ATOM 1026 N N . ASP A 1 138 ? -2.094 0.854 -15.375 1.00 96.25 138 ASP A N 1
ATOM 1027 C CA . ASP A 1 138 ? -1.576 0.528 -16.707 1.00 96.25 138 ASP A CA 1
ATOM 1028 C C . ASP A 1 138 ? -0.295 -0.326 -16.679 1.00 96.25 138 ASP A C 1
ATOM 1030 O O . ASP A 1 138 ? -0.112 -1.191 -17.542 1.00 96.25 138 ASP A O 1
ATOM 1034 N N . THR A 1 139 ? 0.571 -0.127 -15.680 1.00 97.44 139 THR A N 1
ATOM 1035 C CA . THR A 1 139 ? 1.797 -0.922 -15.496 1.00 97.44 139 THR A CA 1
ATOM 1036 C C . THR A 1 139 ? 1.636 -2.052 -14.490 1.00 97.44 139 THR A C 1
ATOM 1038 O O . THR A 1 139 ? 2.282 -3.089 -14.636 1.00 97.44 139 THR A O 1
ATOM 1041 N N . ASP A 1 140 ? 0.763 -1.887 -13.498 1.00 97.94 140 ASP A N 1
ATOM 1042 C CA . ASP A 1 140 ? 0.750 -2.736 -12.306 1.00 97.94 140 ASP A CA 1
ATOM 1043 C C . ASP A 1 140 ? -0.309 -3.841 -12.370 1.00 97.94 140 ASP A C 1
ATOM 1045 O O . ASP A 1 140 ? -0.139 -4.892 -11.746 1.00 97.94 140 ASP A O 1
ATOM 1049 N N . ALA A 1 141 ? -1.399 -3.641 -13.122 1.00 96.75 141 ALA A N 1
ATOM 1050 C CA . ALA A 1 141 ? -2.473 -4.630 -13.245 1.00 96.75 141 ALA A CA 1
ATOM 1051 C C . ALA A 1 141 ? -1.988 -5.998 -13.768 1.00 96.75 141 ALA A C 1
ATOM 1053 O O . ALA A 1 141 ? -2.399 -7.019 -13.204 1.00 96.75 141 ALA A O 1
ATOM 1054 N N . PRO A 1 142 ? -1.059 -6.083 -14.751 1.00 96.81 142 PRO A N 1
ATOM 1055 C CA . PRO A 1 142 ? -0.483 -7.364 -15.163 1.00 96.81 142 PRO A CA 1
ATOM 1056 C C . PRO A 1 142 ? 0.226 -8.124 -14.036 1.00 96.81 142 PRO A C 1
ATOM 1058 O O . PRO A 1 142 ? 0.389 -9.332 -14.159 1.00 96.81 142 PRO A O 1
ATOM 1061 N N . PHE A 1 143 ? 0.627 -7.440 -12.960 1.00 96.81 143 PHE A N 1
ATOM 1062 C CA . PHE A 1 143 ? 1.315 -7.999 -11.794 1.00 96.81 143 PHE A CA 1
ATOM 1063 C C . PHE A 1 143 ? 0.416 -8.090 -10.547 1.00 96.81 143 PHE A C 1
ATOM 1065 O O . PHE A 1 143 ? 0.911 -8.249 -9.430 1.00 96.81 143 PHE A O 1
ATOM 1072 N N . GLY A 1 144 ? -0.907 -7.995 -10.726 1.00 94.88 144 GLY A N 1
ATOM 1073 C CA . GLY A 1 144 ? -1.892 -8.279 -9.680 1.00 94.88 144 GLY A CA 1
ATOM 1074 C C . GLY A 1 144 ? -2.515 -7.065 -8.991 1.00 94.88 144 GLY A C 1
ATOM 1075 O O . GLY A 1 144 ? -3.323 -7.264 -8.087 1.00 94.88 144 GLY A O 1
ATOM 1076 N N . SER A 1 145 ? -2.198 -5.835 -9.413 1.00 97.19 145 SER A N 1
ATOM 1077 C CA . SER A 1 145 ? -2.863 -4.645 -8.867 1.00 97.19 145 SER A CA 1
ATOM 1078 C C . SER A 1 145 ? -4.364 -4.638 -9.172 1.00 97.19 145 SER A C 1
ATOM 1080 O O . SER A 1 145 ? -4.790 -4.964 -10.281 1.00 97.19 145 SER A O 1
ATOM 1082 N N . SER A 1 146 ? -5.155 -4.209 -8.189 1.00 96.56 146 SER A N 1
ATOM 1083 C CA . SER A 1 146 ? -6.596 -3.951 -8.318 1.00 96.56 146 SER A CA 1
ATOM 1084 C C . SER A 1 146 ? -6.893 -2.546 -8.861 1.00 96.56 146 SER A C 1
ATOM 1086 O O . SER A 1 146 ? -8.055 -2.197 -9.050 1.00 96.56 146 SER A O 1
ATOM 1088 N N . GLY A 1 147 ? -5.856 -1.742 -9.119 1.00 97.00 147 GLY A N 1
ATOM 1089 C CA . GLY A 1 147 ? -5.954 -0.348 -9.543 1.00 97.00 147 GLY A CA 1
ATOM 1090 C C . GLY A 1 147 ? -5.777 0.646 -8.394 1.00 97.00 147 GLY A C 1
ATOM 1091 O O . GLY A 1 147 ? -5.351 0.295 -7.296 1.00 97.00 147 GLY A O 1
ATOM 1092 N N . ASN A 1 148 ? -6.096 1.911 -8.669 1.00 97.31 148 ASN A N 1
ATOM 1093 C CA . ASN A 1 148 ? -5.963 3.006 -7.711 1.00 97.31 148 ASN A CA 1
ATOM 1094 C C . ASN A 1 148 ? -6.999 2.900 -6.583 1.00 97.31 148 ASN A C 1
ATOM 1096 O O . ASN A 1 148 ? -8.198 2.844 -6.859 1.00 97.31 148 ASN A O 1
ATOM 1100 N N . PHE A 1 149 ? -6.543 2.963 -5.327 1.00 98.44 149 PHE A N 1
ATOM 1101 C CA . PHE A 1 149 ? -7.382 2.815 -4.132 1.00 98.44 149 PHE A CA 1
ATOM 1102 C C . PHE A 1 149 ? -8.656 3.658 -4.162 1.00 98.44 149 PHE A C 1
ATOM 1104 O O . PHE A 1 149 ? -9.747 3.122 -3.996 1.00 98.44 149 PHE A O 1
ATOM 1111 N N . PHE A 1 150 ? -8.542 4.957 -4.445 1.00 98.12 150 PHE A N 1
ATOM 1112 C CA . PHE A 1 150 ? -9.688 5.867 -4.440 1.00 98.12 150 PHE A CA 1
ATOM 1113 C C . PHE A 1 150 ? -10.717 5.515 -5.517 1.00 98.12 150 PHE A C 1
ATOM 1115 O O . PHE A 1 150 ? -11.921 5.663 -5.313 1.00 98.12 150 PHE A O 1
ATOM 1122 N N . SER A 1 151 ? -10.255 5.037 -6.673 1.00 97.06 151 SER A N 1
ATOM 1123 C CA . SER A 1 151 ? -11.138 4.596 -7.758 1.00 97.06 151 SER A CA 1
ATOM 1124 C C . SER A 1 151 ? -11.800 3.255 -7.452 1.00 97.06 151 SER A C 1
ATOM 1126 O O . SER A 1 151 ? -12.993 3.083 -7.709 1.00 97.06 151 SER A O 1
ATOM 1128 N N . VAL A 1 152 ? -11.059 2.328 -6.842 1.00 97.00 152 VAL A N 1
ATOM 1129 C CA . VAL A 1 152 ? -11.585 1.036 -6.383 1.00 97.00 152 VAL A CA 1
ATOM 1130 C C . VAL A 1 152 ? -12.620 1.234 -5.271 1.00 97.00 152 VAL A C 1
ATOM 1132 O O . VAL A 1 152 ? -13.692 0.639 -5.338 1.00 97.00 152 VAL A O 1
ATOM 1135 N N . ALA A 1 153 ? -12.358 2.116 -4.304 1.00 96.38 153 ALA A N 1
ATOM 1136 C CA . ALA A 1 153 ? -13.306 2.473 -3.248 1.00 96.38 153 ALA A CA 1
ATOM 1137 C C . ALA A 1 153 ? -14.600 3.059 -3.835 1.00 96.38 153 ALA A C 1
ATOM 1139 O O . ALA A 1 153 ? -15.686 2.539 -3.599 1.00 96.38 153 ALA A O 1
ATOM 1140 N N . ARG A 1 154 ? -14.493 4.077 -4.702 1.00 95.25 154 ARG A N 1
ATOM 1141 C CA . ARG A 1 154 ? -15.659 4.745 -5.312 1.00 95.25 154 ARG A CA 1
ATOM 1142 C C . ARG A 1 154 ? -16.518 3.824 -6.180 1.00 95.25 154 ARG A C 1
ATOM 1144 O O . ARG A 1 154 ? -17.725 4.014 -6.260 1.00 95.25 154 ARG A O 1
ATOM 1151 N N . SER A 1 155 ? -15.905 2.845 -6.841 1.00 94.88 155 SER A N 1
ATOM 1152 C CA . SER A 1 155 ? -16.617 1.859 -7.667 1.00 94.88 155 SER A CA 1
ATOM 1153 C C . SER A 1 155 ? -17.189 0.683 -6.865 1.00 94.88 155 SER A C 1
ATOM 1155 O O . SER A 1 155 ? -17.854 -0.177 -7.438 1.00 94.88 155 SER A O 1
ATOM 1157 N N . GLY A 1 156 ? -16.954 0.623 -5.548 1.00 91.88 156 GLY A N 1
ATOM 1158 C CA . GLY A 1 156 ? -17.397 -0.479 -4.693 1.00 91.88 156 GLY A CA 1
ATOM 1159 C C . GLY A 1 156 ? -16.554 -1.753 -4.823 1.00 91.88 156 GLY A C 1
ATOM 1160 O O . GLY A 1 156 ? -16.957 -2.809 -4.334 1.00 91.88 156 GLY A O 1
ATOM 1161 N N . GLY A 1 157 ? -15.371 -1.680 -5.440 1.00 93.38 157 GLY A N 1
ATOM 1162 C CA . GLY A 1 157 ? -14.447 -2.811 -5.569 1.00 93.38 157 GLY A CA 1
ATOM 1163 C C . GLY A 1 157 ? -13.891 -3.320 -4.230 1.00 93.38 157 GLY A C 1
ATOM 1164 O O . GLY A 1 157 ? -13.351 -4.426 -4.168 1.00 93.38 157 GLY A O 1
ATOM 1165 N N . LEU A 1 158 ? -14.067 -2.556 -3.145 1.00 94.75 158 LEU A N 1
ATOM 1166 C CA . LEU A 1 158 ? -13.689 -2.939 -1.782 1.00 94.75 158 LEU A CA 1
ATOM 1167 C C . LEU A 1 158 ? -14.761 -3.749 -1.035 1.00 94.75 158 LEU A C 1
ATOM 1169 O O . LEU A 1 158 ? -14.459 -4.284 0.030 1.00 94.75 158 LEU A O 1
ATOM 1173 N N . ARG A 1 159 ? -15.973 -3.936 -1.581 1.00 86.62 159 ARG A N 1
ATOM 1174 C CA . ARG A 1 159 ? -17.071 -4.642 -0.881 1.00 86.62 159 ARG A CA 1
ATOM 1175 C C . ARG A 1 159 ? -16.712 -6.067 -0.440 1.00 86.62 159 ARG A C 1
ATOM 1177 O O . ARG A 1 159 ? -17.199 -6.536 0.583 1.00 86.62 159 ARG A O 1
ATOM 1184 N N . GLY A 1 160 ? -15.854 -6.755 -1.197 1.00 90.06 160 GLY A N 1
ATOM 1185 C CA . GLY A 1 160 ? -15.350 -8.094 -0.858 1.00 90.06 160 GLY A CA 1
ATOM 1186 C C . GLY A 1 160 ? -14.120 -8.103 0.061 1.00 90.06 160 GLY A C 1
ATOM 1187 O O . GLY A 1 160 ? -13.631 -9.174 0.414 1.00 90.06 160 GLY A O 1
ATOM 1188 N N . VAL A 1 161 ? -13.580 -6.936 0.412 1.00 95.50 161 VAL A N 1
ATOM 1189 C CA . VAL A 1 161 ? -12.446 -6.777 1.329 1.00 95.50 161 VAL A CA 1
ATOM 1190 C C . VAL A 1 161 ? -13.006 -6.542 2.722 1.00 95.50 161 VAL A C 1
ATOM 1192 O O . VAL A 1 161 ? -13.656 -5.530 2.971 1.00 95.50 161 VAL A O 1
ATOM 1195 N N . ARG A 1 162 ? -12.789 -7.485 3.641 1.00 96.75 162 ARG A N 1
ATOM 1196 C CA . ARG A 1 162 ? -13.310 -7.359 5.008 1.00 96.75 162 ARG A CA 1
ATOM 1197 C C . ARG A 1 162 ? -12.338 -6.665 5.964 1.00 96.75 162 ARG A C 1
ATOM 1199 O O . ARG A 1 162 ? -12.800 -5.945 6.841 1.00 96.75 162 ARG A O 1
ATOM 1206 N N . SER A 1 163 ? -11.035 -6.883 5.786 1.00 98.06 163 SER A N 1
ATOM 1207 C CA . SER A 1 163 ? -9.987 -6.219 6.556 1.00 98.06 163 SER A CA 1
ATOM 1208 C C . SER A 1 163 ? -8.769 -5.904 5.683 1.00 98.06 163 SER A C 1
ATOM 1210 O O . SER A 1 163 ? -8.377 -6.737 4.855 1.00 98.06 163 SER A O 1
ATOM 1212 N N . ALA A 1 164 ? -8.208 -4.704 5.829 1.00 98.50 164 ALA A N 1
ATOM 1213 C CA . ALA A 1 164 ? -7.104 -4.212 5.009 1.00 98.50 164 ALA A CA 1
ATOM 1214 C C . ALA A 1 164 ? -6.120 -3.342 5.798 1.00 98.50 164 ALA A C 1
ATOM 1216 O O . ALA A 1 164 ? -6.509 -2.612 6.709 1.00 98.50 164 ALA A O 1
ATOM 1217 N N . GLU A 1 165 ? -4.857 -3.390 5.388 1.00 98.44 165 GLU A N 1
ATOM 1218 C CA . GLU A 1 165 ? -3.845 -2.414 5.776 1.00 98.44 165 GLU A CA 1
ATOM 1219 C C . GLU A 1 165 ? -3.891 -1.224 4.819 1.00 98.44 165 GLU A C 1
ATOM 1221 O O . GLU A 1 165 ? -4.191 -1.365 3.629 1.00 98.44 165 GLU A O 1
ATOM 1226 N N . CYS A 1 166 ? -3.632 -0.038 5.356 1.00 98.19 166 CYS A N 1
ATOM 1227 C CA . CYS A 1 166 ? -3.608 1.200 4.608 1.00 98.19 166 CYS A CA 1
ATOM 1228 C C . CYS A 1 166 ? -2.405 2.060 5.009 1.00 98.19 166 CYS A C 1
ATOM 1230 O O . CYS A 1 166 ? -2.531 2.941 5.854 1.00 98.19 166 CYS A O 1
ATOM 1232 N N . GLY A 1 167 ? -1.260 1.843 4.362 1.00 96.56 167 GLY A N 1
ATOM 1233 C CA . GLY A 1 167 ? -0.088 2.723 4.451 1.00 96.56 167 GLY A CA 1
ATOM 1234 C C . GLY A 1 167 ? 0.027 3.690 3.262 1.00 96.56 167 GLY A C 1
ATOM 1235 O O . GLY A 1 167 ? 0.817 3.417 2.362 1.00 96.56 167 GLY A O 1
ATOM 1236 N N . PRO A 1 168 ? -0.759 4.783 3.170 1.00 96.56 168 PRO A N 1
ATOM 1237 C CA . PRO A 1 168 ? -0.656 5.764 2.081 1.00 96.56 168 PRO A CA 1
ATOM 1238 C C . PRO A 1 168 ? 0.734 6.432 2.007 1.00 96.56 168 PRO A C 1
ATOM 1240 O O . PRO A 1 168 ? 1.466 6.439 2.996 1.00 96.56 168 PRO A O 1
ATOM 1243 N N . PRO A 1 169 ? 1.107 7.036 0.859 1.00 94.88 169 PRO A N 1
ATOM 1244 C CA . PRO A 1 169 ? 2.261 7.932 0.793 1.00 94.88 169 PRO A CA 1
ATOM 1245 C C . PRO A 1 169 ? 2.185 9.034 1.854 1.00 94.88 169 PRO A C 1
ATOM 1247 O O . PRO A 1 169 ? 1.093 9.510 2.171 1.00 94.88 169 PRO A O 1
ATOM 1250 N N . TYR A 1 170 ? 3.341 9.452 2.371 1.00 94.69 170 TYR A N 1
ATOM 1251 C CA . TYR A 1 170 ? 3.463 10.435 3.449 1.00 94.69 170 TYR A CA 1
ATOM 1252 C C . TYR A 1 170 ? 3.242 11.855 2.927 1.00 94.69 170 TYR A C 1
ATOM 1254 O O . TYR A 1 170 ? 4.156 12.666 2.807 1.00 94.69 170 TYR A O 1
ATOM 1262 N N . ASP A 1 171 ? 1.987 12.125 2.599 1.00 96.12 171 ASP A N 1
ATOM 1263 C CA . ASP A 1 171 ? 1.443 13.412 2.201 1.00 96.12 171 ASP A CA 1
ATOM 1264 C C . ASP A 1 171 ? 0.117 13.601 2.941 1.00 96.12 171 ASP A C 1
ATOM 1266 O O . ASP A 1 171 ? -0.793 12.782 2.808 1.00 96.12 171 ASP A O 1
ATOM 1270 N N . ASP A 1 172 ? 0.011 14.660 3.742 1.00 97.31 172 ASP A N 1
ATOM 1271 C CA . ASP A 1 172 ? -1.143 14.881 4.623 1.00 97.31 172 ASP A CA 1
ATOM 1272 C C . ASP A 1 172 ? -2.476 14.879 3.852 1.00 97.31 172 ASP A C 1
ATOM 1274 O O . ASP A 1 172 ? -3.452 14.248 4.264 1.00 97.31 172 ASP A O 1
ATOM 1278 N N . GLY A 1 173 ? -2.497 15.482 2.659 1.00 98.19 173 GLY A N 1
ATOM 1279 C CA . GLY A 1 173 ? -3.675 15.515 1.797 1.00 98.19 173 GLY A CA 1
ATOM 1280 C C . GLY A 1 173 ? -4.102 14.120 1.339 1.00 98.19 173 GLY A C 1
ATOM 1281 O O . GLY A 1 173 ? -5.277 13.758 1.462 1.00 98.19 173 GLY A O 1
ATOM 1282 N N . ILE A 1 174 ? -3.158 13.308 0.856 1.00 98.00 174 ILE A N 1
ATOM 1283 C CA . ILE A 1 174 ? -3.420 11.923 0.431 1.00 98.00 174 ILE A CA 1
ATOM 1284 C C . ILE A 1 174 ? -3.864 11.060 1.617 1.00 98.00 174 ILE A C 1
ATOM 1286 O O . ILE A 1 174 ? -4.811 10.279 1.482 1.00 98.00 174 ILE A O 1
ATOM 1290 N N . MET A 1 175 ? -3.228 11.211 2.780 1.00 98.62 175 MET A N 1
ATOM 1291 C CA . MET A 1 175 ? -3.589 10.473 3.992 1.00 98.62 175 MET A CA 1
ATOM 1292 C C . MET A 1 175 ? -5.003 10.833 4.463 1.00 98.62 175 MET A C 1
ATOM 1294 O O . MET A 1 175 ? -5.818 9.946 4.725 1.00 98.62 175 MET A O 1
ATOM 1298 N N . ALA A 1 176 ? -5.358 12.120 4.469 1.00 98.69 176 ALA A N 1
ATOM 1299 C CA . ALA A 1 176 ? -6.695 12.574 4.837 1.00 98.69 176 ALA A CA 1
ATOM 1300 C C . ALA A 1 176 ? -7.759 12.126 3.819 1.00 98.69 176 ALA A C 1
ATOM 1302 O O . ALA A 1 176 ? -8.887 11.784 4.186 1.00 98.69 176 ALA A O 1
ATOM 1303 N N . MET A 1 177 ? -7.416 12.088 2.526 1.00 98.56 177 MET A N 1
ATOM 1304 C CA . MET A 1 177 ? -8.269 11.488 1.496 1.00 98.56 177 MET A CA 1
ATOM 1305 C C . MET A 1 177 ? -8.477 9.987 1.727 1.00 98.56 177 MET A C 1
ATOM 1307 O O . MET A 1 177 ? -9.585 9.497 1.504 1.00 98.56 177 MET A O 1
ATOM 1311 N N . ALA A 1 178 ? -7.446 9.258 2.166 1.00 98.62 178 ALA A N 1
ATOM 1312 C CA . ALA A 1 178 ? -7.547 7.831 2.462 1.00 98.62 178 ALA A CA 1
ATOM 1313 C C . ALA A 1 178 ? -8.515 7.570 3.621 1.00 98.62 178 ALA A C 1
ATOM 1315 O O . ALA A 1 178 ? -9.420 6.753 3.464 1.00 98.62 178 ALA A O 1
ATOM 1316 N N . VAL A 1 179 ? -8.400 8.329 4.718 1.00 98.81 179 VAL A N 1
ATOM 1317 C CA . VAL A 1 179 ? -9.337 8.268 5.854 1.00 98.81 179 VAL A CA 1
ATOM 1318 C C . VAL A 1 179 ?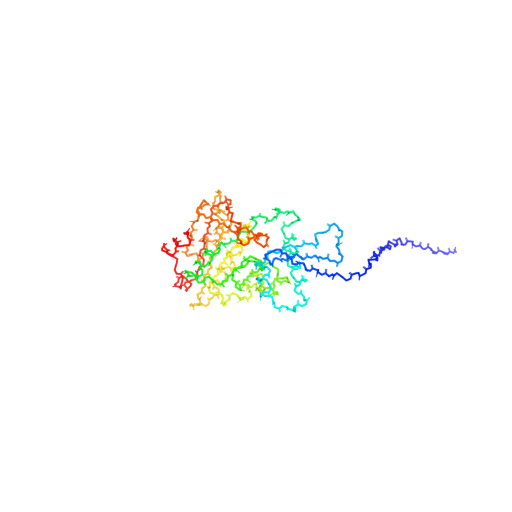 -10.779 8.485 5.388 1.00 98.81 179 VAL A C 1
ATOM 1320 O O . VAL A 1 179 ? -11.639 7.638 5.616 1.00 98.81 179 VAL A O 1
ATOM 1323 N N . ARG A 1 180 ? -11.044 9.566 4.640 1.00 98.62 180 ARG A N 1
ATOM 1324 C CA . ARG A 1 180 ? -12.395 9.873 4.136 1.00 98.62 180 ARG A CA 1
ATOM 1325 C C . ARG A 1 180 ? -12.950 8.793 3.203 1.00 98.62 180 ARG A C 1
ATOM 1327 O O . ARG A 1 180 ? -14.144 8.500 3.238 1.00 98.62 180 ARG A O 1
ATOM 1334 N N . ALA A 1 181 ? -12.103 8.204 2.359 1.00 98.50 181 ALA A N 1
ATOM 1335 C CA . ALA A 1 181 ? -12.507 7.116 1.474 1.00 98.50 181 ALA A CA 1
ATOM 1336 C C . ALA A 1 181 ? -12.839 5.834 2.255 1.00 98.50 181 ALA A C 1
ATOM 1338 O O . ALA A 1 181 ? -13.815 5.162 1.922 1.00 98.50 181 ALA A O 1
ATOM 1339 N N . ILE A 1 182 ? -12.063 5.522 3.298 1.00 98.56 182 ILE A N 1
ATOM 1340 C CA . ILE A 1 182 ? -12.339 4.411 4.216 1.00 98.56 182 ILE A CA 1
ATOM 1341 C C . ILE A 1 182 ? -13.670 4.636 4.937 1.00 98.56 182 ILE A C 1
ATOM 1343 O O . ILE A 1 182 ? -14.500 3.732 4.963 1.00 98.56 182 ILE A O 1
ATOM 1347 N N . ASP A 1 183 ? -13.914 5.838 5.458 1.00 98.00 183 ASP A N 1
ATOM 1348 C CA . ASP A 1 183 ? -15.167 6.164 6.143 1.00 98.00 183 ASP A CA 1
ATOM 1349 C C . ASP A 1 183 ? -16.390 6.007 5.247 1.00 98.00 183 ASP A C 1
ATOM 1351 O O . ASP A 1 183 ? -17.375 5.380 5.642 1.00 98.00 183 ASP A O 1
ATOM 1355 N N . ALA A 1 184 ? -16.323 6.537 4.025 1.00 97.62 184 ALA A N 1
ATOM 1356 C CA . ALA A 1 184 ? -17.400 6.392 3.056 1.00 97.62 184 ALA A CA 1
ATOM 1357 C C . ALA A 1 184 ? -17.650 4.915 2.707 1.00 97.62 184 ALA A C 1
ATOM 1359 O O . ALA A 1 184 ? -18.800 4.475 2.647 1.00 97.62 184 ALA A O 1
ATOM 1360 N N . GLU A 1 185 ? -16.583 4.132 2.522 1.00 97.56 185 GLU A N 1
ATOM 1361 C CA . GLU A 1 185 ? -16.678 2.692 2.280 1.00 97.56 185 GLU A CA 1
ATOM 1362 C C . GLU A 1 185 ? -17.343 1.977 3.465 1.00 97.56 185 GLU A C 1
ATOM 1364 O O . GLU A 1 185 ? -18.301 1.233 3.253 1.00 97.56 185 GLU A O 1
ATOM 1369 N N . LEU A 1 186 ? -16.902 2.228 4.702 1.00 97.62 186 LEU A N 1
ATOM 1370 C CA . LEU A 1 186 ? -17.451 1.617 5.918 1.00 97.62 186 LEU A CA 1
ATOM 1371 C C . LEU A 1 186 ? -18.923 1.979 6.147 1.00 97.62 186 LEU A C 1
ATOM 1373 O O . LEU A 1 186 ? -19.716 1.081 6.445 1.00 97.62 186 LEU A O 1
ATOM 1377 N N . ALA A 1 187 ? -19.296 3.245 5.940 1.00 96.75 187 ALA A N 1
ATOM 1378 C CA . ALA A 1 187 ? -20.675 3.723 6.054 1.00 96.75 187 ALA A CA 1
ATOM 1379 C C . ALA A 1 187 ? -21.599 3.117 4.985 1.00 96.75 187 ALA A C 1
ATOM 1381 O O . ALA A 1 187 ? -22.783 2.898 5.233 1.00 96.75 187 ALA A O 1
ATOM 1382 N N . SER A 1 188 ? -21.070 2.829 3.792 1.00 95.62 188 SER A N 1
ATOM 1383 C CA . SER A 1 188 ? -21.849 2.269 2.678 1.00 95.62 188 SER A CA 1
ATOM 1384 C C . SER A 1 188 ? -22.112 0.759 2.783 1.00 95.62 188 SER A C 1
ATOM 1386 O O . SER A 1 188 ? -22.822 0.184 1.944 1.00 95.62 188 SER A O 1
ATOM 1388 N N . ARG A 1 189 ? -21.511 0.082 3.772 1.00 95.19 189 ARG A N 1
ATOM 1389 C CA . ARG A 1 189 ? -21.651 -1.367 3.952 1.00 95.19 189 ARG A CA 1
ATOM 1390 C C . ARG A 1 189 ? -23.000 -1.713 4.582 1.00 95.19 189 ARG A C 1
ATOM 1392 O O . ARG A 1 189 ? -23.416 -1.053 5.531 1.00 95.19 189 ARG A O 1
ATOM 1399 N N . PRO A 1 190 ? -23.666 -2.789 4.121 1.00 95.00 190 PRO A N 1
ATOM 1400 C CA . PRO A 1 190 ? -24.859 -3.293 4.788 1.00 95.00 190 PRO A CA 1
ATOM 1401 C C . PRO A 1 190 ? -24.590 -3.631 6.256 1.00 95.00 190 PRO A C 1
ATOM 1403 O O . PRO A 1 190 ? -23.496 -4.079 6.621 1.00 95.00 190 PRO A O 1
ATOM 1406 N N . ALA A 1 191 ? -25.618 -3.482 7.091 1.00 90.75 191 ALA A N 1
ATOM 1407 C CA . ALA A 1 191 ? -25.557 -3.920 8.476 1.00 90.75 191 ALA A CA 1
ATOM 1408 C C . ALA A 1 191 ? -25.165 -5.408 8.545 1.00 90.75 191 ALA A C 1
ATOM 1410 O O . ALA A 1 191 ? -25.742 -6.251 7.865 1.00 90.75 191 ALA A O 1
ATOM 1411 N N . GLY A 1 192 ? -24.151 -5.725 9.351 1.00 93.75 192 GLY A N 1
ATOM 1412 C CA . GLY A 1 192 ? -23.627 -7.087 9.487 1.00 93.75 192 GLY A CA 1
ATOM 1413 C C . GLY A 1 192 ? -22.508 -7.457 8.510 1.00 93.75 192 GLY A C 1
ATOM 1414 O O . GLY A 1 192 ? -21.849 -8.467 8.740 1.00 93.75 192 GLY A O 1
ATOM 1415 N N . CYS A 1 193 ? -22.213 -6.644 7.489 1.00 96.62 193 CYS A N 1
ATOM 1416 C CA . CYS A 1 193 ? -21.029 -6.829 6.647 1.00 96.62 193 CYS A CA 1
ATOM 1417 C C . CYS A 1 193 ? -19.801 -6.186 7.318 1.00 96.62 193 CYS A C 1
ATOM 1419 O O . CYS A 1 193 ? -19.696 -4.957 7.348 1.00 96.62 193 CYS A O 1
ATOM 1421 N N . PRO A 1 194 ? -18.856 -6.974 7.859 1.00 97.62 194 PRO A N 1
ATOM 1422 C CA . PRO A 1 194 ? -17.720 -6.430 8.594 1.00 97.62 194 PRO A CA 1
ATOM 1423 C C . PRO A 1 194 ? -16.753 -5.691 7.666 1.00 97.62 194 PRO A C 1
ATOM 1425 O O . PRO A 1 194 ? -16.399 -6.182 6.590 1.00 97.62 194 PRO A O 1
ATOM 1428 N N . GLY A 1 195 ? -16.321 -4.513 8.103 1.00 98.12 195 GLY A N 1
ATOM 1429 C CA . GLY A 1 195 ? -15.244 -3.741 7.499 1.00 98.12 195 GLY A CA 1
ATOM 1430 C C . GLY A 1 195 ? -14.290 -3.243 8.576 1.00 98.12 195 GLY A C 1
ATOM 1431 O O . GLY A 1 195 ? -14.739 -2.706 9.587 1.00 98.12 195 GLY A O 1
ATOM 1432 N N . SER A 1 196 ? -12.997 -3.453 8.354 1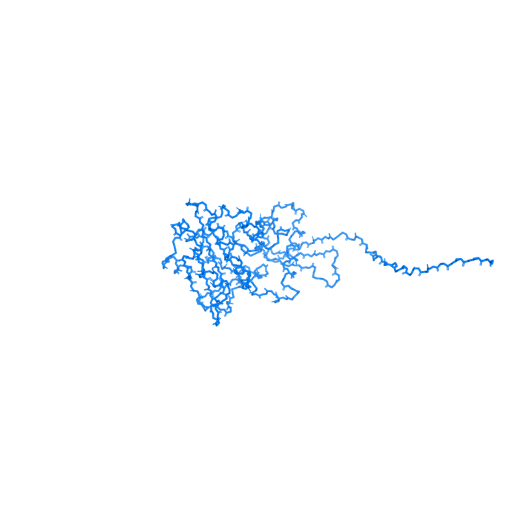.00 98.44 196 SER A N 1
ATOM 1433 C CA . SER A 1 196 ? -11.911 -3.036 9.236 1.00 98.44 196 SER A CA 1
ATOM 1434 C C . SER A 1 196 ? -10.745 -2.531 8.394 1.00 98.44 196 SER A C 1
ATOM 1436 O O . SER A 1 196 ? -10.334 -3.185 7.441 1.00 98.44 196 SER A O 1
ATOM 1438 N N . PHE A 1 197 ? -10.205 -1.371 8.726 1.00 98.62 197 PHE A N 1
ATOM 1439 C CA . PHE A 1 197 ? -9.026 -0.824 8.072 1.00 98.62 197 PHE A CA 1
ATOM 1440 C C . PHE A 1 197 ? -8.053 -0.375 9.150 1.00 98.62 197 PHE A C 1
ATOM 1442 O O . PHE A 1 197 ? -8.448 0.336 10.071 1.00 98.62 197 PHE A O 1
ATOM 1449 N N . VAL A 1 198 ? -6.798 -0.799 9.037 1.00 98.50 198 VAL A N 1
ATOM 1450 C CA . VAL A 1 198 ? -5.712 -0.318 9.892 1.00 98.50 198 VAL A CA 1
ATOM 1451 C C . VAL A 1 198 ? -4.822 0.593 9.064 1.00 98.50 198 VAL A C 1
ATOM 1453 O O . VAL A 1 198 ? -4.201 0.152 8.097 1.00 98.50 198 VAL A O 1
ATOM 1456 N N . LEU A 1 199 ? -4.798 1.880 9.403 1.00 98.38 199 LEU A N 1
ATOM 1457 C CA . LEU A 1 199 ? -3.844 2.807 8.816 1.00 98.38 199 LEU A CA 1
ATOM 1458 C C . LEU A 1 199 ? -2.523 2.679 9.562 1.00 98.38 199 LEU A C 1
ATOM 1460 O O . LEU A 1 199 ? -2.525 2.775 10.784 1.00 98.38 199 LEU A O 1
ATOM 1464 N 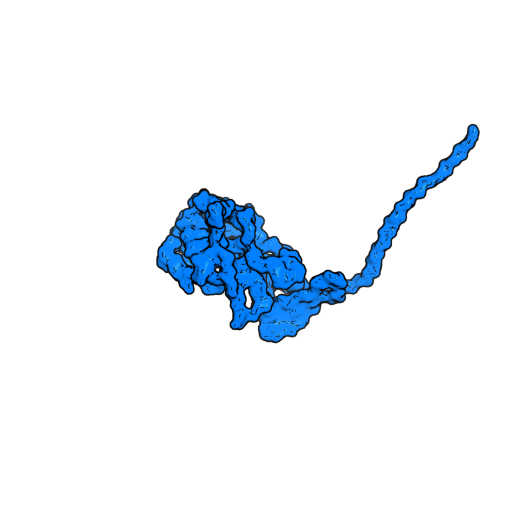N . VAL A 1 200 ? -1.423 2.487 8.836 1.00 97.00 200 VAL A N 1
ATOM 1465 C CA . VAL A 1 200 ? -0.060 2.480 9.387 1.00 97.00 200 VAL A CA 1
ATOM 1466 C C . VAL A 1 200 ? 0.641 3.721 8.852 1.00 97.00 200 VAL A C 1
ATOM 1468 O O . VAL A 1 200 ? 0.994 3.784 7.675 1.00 97.00 200 VAL A O 1
ATOM 1471 N N . VAL A 1 201 ? 0.749 4.750 9.687 1.00 96.94 201 VAL A N 1
ATOM 1472 C CA . VAL A 1 201 ? 1.129 6.109 9.267 1.00 96.94 201 VAL A CA 1
ATOM 1473 C C . VAL A 1 201 ? 2.060 6.754 10.292 1.00 96.94 201 VAL A C 1
ATOM 1475 O O . VAL A 1 201 ? 2.047 6.354 11.457 1.00 96.94 201 VAL A O 1
ATOM 1478 N N . PRO A 1 202 ? 2.885 7.740 9.905 1.00 96.19 202 PRO A N 1
ATOM 1479 C CA . PRO A 1 202 ? 3.725 8.450 10.859 1.00 96.19 202 PRO A CA 1
ATOM 1480 C C . PRO A 1 202 ? 2.877 9.230 11.871 1.00 96.19 202 PRO A C 1
ATOM 1482 O O . PRO A 1 202 ? 1.799 9.731 11.557 1.00 96.19 202 PRO A O 1
ATOM 1485 N N . ASP A 1 203 ? 3.380 9.369 13.093 1.00 97.00 203 ASP A N 1
ATOM 1486 C CA . ASP A 1 203 ? 2.745 10.192 14.115 1.00 97.00 203 ASP A CA 1
ATOM 1487 C C . ASP A 1 203 ? 3.030 11.674 13.852 1.00 97.00 203 ASP A C 1
ATOM 1489 O O . ASP A 1 203 ? 4.115 12.176 14.158 1.00 97.00 203 ASP A O 1
ATOM 1493 N N . TRP A 1 204 ? 2.053 12.358 13.252 1.00 97.00 204 TRP A N 1
ATOM 1494 C CA . TRP A 1 204 ? 2.071 13.797 12.963 1.00 97.00 204 TRP A CA 1
ATOM 1495 C C . TRP A 1 204 ? 1.044 14.562 13.813 1.00 97.00 204 TRP A C 1
ATOM 1497 O O . TRP A 1 204 ? 0.345 15.449 13.326 1.00 97.00 204 TRP A O 1
ATOM 1507 N N . ARG A 1 205 ? 0.917 14.213 15.100 1.00 96.88 205 ARG A N 1
ATOM 1508 C CA . ARG A 1 205 ? 0.067 14.950 16.059 1.00 96.88 205 ARG A CA 1
ATOM 1509 C C . ARG A 1 205 ? 0.666 16.275 16.543 1.00 96.88 205 ARG A C 1
ATOM 1511 O O . ARG A 1 205 ? -0.062 17.129 17.040 1.00 96.88 205 ARG A O 1
ATOM 1518 N N . SER A 1 206 ? 1.981 16.449 16.421 1.00 92.31 206 SER A N 1
ATOM 1519 C CA . SER A 1 206 ? 2.741 17.569 16.992 1.00 92.31 206 SER A CA 1
ATOM 1520 C C . SER A 1 206 ? 3.598 18.262 15.923 1.00 92.31 206 SER A C 1
ATOM 1522 O O . SER A 1 206 ? 4.127 17.568 15.053 1.00 92.31 206 SER A O 1
ATOM 1524 N N . PRO A 1 207 ? 3.776 19.602 15.964 1.00 89.12 207 PRO A N 1
ATOM 1525 C CA . PRO A 1 207 ? 3.281 20.552 16.976 1.00 89.12 207 PRO A CA 1
ATOM 1526 C C . PRO A 1 207 ? 1.791 20.897 16.851 1.00 89.12 207 PRO A C 1
ATOM 1528 O O . PRO A 1 207 ? 1.191 21.387 17.804 1.00 89.12 207 PRO A O 1
ATOM 1531 N N . GLN A 1 208 ? 1.188 20.640 15.694 1.00 93.38 208 GLN A N 1
ATOM 1532 C CA . GLN A 1 208 ? -0.256 20.673 15.488 1.00 93.38 208 GLN A CA 1
ATOM 1533 C C . GLN A 1 208 ? -0.642 19.408 14.725 1.00 93.38 208 GLN A C 1
ATOM 1535 O O . GLN A 1 208 ? 0.125 19.011 13.843 1.00 93.38 208 GLN A O 1
ATOM 1540 N N . PRO A 1 209 ? -1.801 18.792 15.016 1.00 96.12 209 PRO A N 1
ATOM 1541 C CA . PRO A 1 209 ? -2.216 17.602 14.295 1.00 96.12 209 PRO A CA 1
ATOM 1542 C C . PRO A 1 209 ? -2.293 17.855 12.792 1.00 96.12 209 PRO A C 1
ATOM 1544 O O . PRO A 1 209 ? -2.763 18.907 12.358 1.00 96.12 209 PRO A O 1
ATOM 1547 N N . ALA A 1 210 ? -1.846 16.898 11.995 1.00 97.81 210 ALA A N 1
ATOM 1548 C CA . ALA A 1 210 ? -2.060 16.898 10.554 1.00 97.81 210 ALA A CA 1
ATOM 1549 C C . ALA A 1 210 ? -3.560 16.728 10.211 1.00 97.81 210 ALA A C 1
ATOM 1551 O O . ALA A 1 210 ? -4.361 16.284 11.044 1.00 97.81 210 ALA A O 1
ATOM 1552 N N . ASP A 1 211 ? -3.969 17.073 8.989 1.00 98.25 211 ASP A N 1
ATOM 1553 C CA . ASP A 1 211 ? -5.356 16.925 8.531 1.00 98.25 211 ASP A CA 1
ATOM 1554 C C . ASP A 1 211 ? -5.839 15.476 8.575 1.00 98.25 211 ASP A C 1
ATOM 1556 O O . ASP A 1 211 ? -6.998 15.230 8.919 1.00 98.25 211 ASP A O 1
ATOM 1560 N N . PHE A 1 212 ? -4.980 14.508 8.252 1.00 98.50 212 PHE A N 1
ATOM 1561 C CA . PHE A 1 212 ? -5.367 13.099 8.306 1.00 98.50 212 PHE A CA 1
ATOM 1562 C C . PHE A 1 212 ? -5.641 12.630 9.737 1.00 98.50 212 PHE A C 1
ATOM 1564 O O . PHE A 1 212 ? -6.562 11.841 9.946 1.00 98.50 212 PHE A O 1
ATOM 1571 N N . VAL A 1 213 ? -4.882 13.138 10.715 1.00 98.38 213 VAL A N 1
ATOM 1572 C CA . VAL A 1 213 ? -5.089 12.838 12.137 1.00 98.38 213 VAL A CA 1
ATOM 1573 C C . VAL A 1 213 ? -6.441 13.389 12.569 1.00 98.38 213 VAL A C 1
ATOM 1575 O O . VAL A 1 213 ? -7.266 12.637 13.077 1.00 98.38 213 VAL A O 1
ATOM 1578 N N . ARG A 1 214 ? -6.719 14.668 12.272 1.00 98.44 214 ARG A N 1
ATOM 1579 C CA . ARG A 1 214 ? -8.027 15.282 12.555 1.00 98.44 214 ARG A CA 1
ATOM 1580 C C . ARG A 1 214 ? -9.174 14.519 11.898 1.00 98.44 214 ARG A C 1
ATOM 1582 O O . ARG A 1 214 ? -10.219 14.330 12.511 1.00 98.44 214 ARG A O 1
ATOM 1589 N N . ALA A 1 215 ? -8.996 14.098 10.645 1.00 98.56 215 ALA A N 1
ATOM 1590 C CA . ALA A 1 215 ? -10.001 13.324 9.928 1.00 98.56 215 ALA A CA 1
ATOM 1591 C C . ALA A 1 215 ? -10.255 11.968 10.601 1.00 98.56 215 ALA A C 1
ATOM 1593 O O . ALA A 1 215 ? -11.406 11.554 10.699 1.00 98.56 215 ALA A O 1
ATOM 1594 N N . ALA A 1 216 ? -9.202 11.297 11.076 1.00 98.50 216 ALA A N 1
ATOM 1595 C CA . ALA A 1 216 ? -9.320 10.025 11.776 1.00 98.50 216 ALA A CA 1
ATOM 1596 C C . ALA A 1 216 ? -9.992 10.186 13.146 1.00 98.50 216 ALA A C 1
ATOM 1598 O O . ALA A 1 216 ? -10.902 9.431 13.460 1.00 98.50 216 ALA A O 1
ATOM 1599 N N . GLU A 1 217 ? -9.602 11.189 13.934 1.00 98.00 217 GLU A N 1
ATOM 1600 C CA . GLU A 1 217 ? -10.209 11.496 15.239 1.00 98.00 217 GLU A CA 1
ATOM 1601 C C . GLU A 1 217 ? -11.692 11.875 15.127 1.00 98.00 217 GLU A C 1
ATOM 1603 O O . GLU A 1 217 ? -12.487 11.552 16.007 1.00 98.00 217 GLU A O 1
ATOM 1608 N N . ALA A 1 218 ? -12.081 12.531 14.030 1.00 98.31 218 ALA A N 1
ATOM 1609 C CA . ALA A 1 218 ? -13.469 12.881 13.744 1.00 98.31 218 ALA A CA 1
ATOM 1610 C C . ALA A 1 218 ? -14.284 11.734 13.112 1.00 98.31 218 ALA A C 1
ATOM 1612 O O . ALA A 1 218 ? -15.495 11.882 12.923 1.00 98.31 218 ALA A O 1
ATOM 1613 N N . SER A 1 219 ? -13.651 10.612 12.752 1.00 98.62 219 SER A N 1
ATOM 1614 C CA . SER A 1 219 ? -14.333 9.486 12.117 1.00 98.62 219 SER A CA 1
ATOM 1615 C C . SER A 1 219 ? -15.293 8.806 13.102 1.00 98.62 219 SER A C 1
ATOM 1617 O O . SER A 1 219 ? -14.876 8.396 14.188 1.00 98.62 219 SER A O 1
ATOM 1619 N N . PRO A 1 220 ? -16.561 8.557 12.719 1.00 98.12 220 PRO A N 1
ATOM 1620 C CA . PRO A 1 220 ? -17.480 7.760 13.532 1.00 98.12 220 PRO A CA 1
ATOM 1621 C C . PRO A 1 220 ? -17.102 6.269 13.570 1.00 98.12 220 PRO A C 1
ATOM 1623 O O . PRO A 1 220 ? -17.714 5.500 14.310 1.00 98.12 220 PRO A O 1
ATOM 1626 N N . HIS A 1 221 ? -16.139 5.845 12.748 1.00 98.56 221 HIS A N 1
ATOM 1627 C CA . HIS A 1 221 ? -15.638 4.476 12.692 1.00 98.56 221 HIS A CA 1
ATOM 1628 C C . HIS A 1 221 ? -14.324 4.297 13.449 1.00 98.56 221 HIS A C 1
ATOM 1630 O O . HIS A 1 221 ? -13.817 3.176 13.486 1.00 98.56 221 HIS A O 1
ATOM 1636 N N . LEU A 1 222 ? -13.754 5.352 14.036 1.00 98.50 222 LEU A N 1
ATOM 1637 C CA . LEU A 1 222 ? -12.558 5.212 14.853 1.00 98.50 222 LEU A CA 1
ATOM 1638 C C . LEU A 1 222 ? -12.846 4.296 16.045 1.00 98.50 222 LEU A C 1
ATOM 1640 O O . LEU A 1 222 ? -13.647 4.628 16.917 1.00 98.50 222 LEU A O 1
ATOM 1644 N N . SER A 1 223 ? -12.189 3.137 16.077 1.00 96.88 223 SER A N 1
ATOM 1645 C CA . SER A 1 223 ? -12.344 2.164 17.160 1.00 96.88 223 SER A CA 1
ATOM 1646 C C . SER A 1 223 ? -11.142 2.135 18.094 1.00 96.88 223 SER A C 1
ATOM 1648 O O . SER A 1 223 ? -11.308 1.933 19.297 1.00 96.88 223 SER A O 1
ATOM 1650 N N . HIS A 1 224 ? -9.933 2.335 17.564 1.00 96.62 224 HIS A N 1
ATOM 1651 C CA . HIS A 1 224 ? -8.715 2.303 18.362 1.00 96.62 224 HIS A CA 1
ATOM 1652 C C . HIS A 1 224 ? -7.550 3.027 17.683 1.00 96.62 224 HIS A C 1
ATOM 1654 O O . HIS A 1 224 ? -7.477 3.086 16.456 1.00 96.62 224 HIS A O 1
ATOM 1660 N N . VAL A 1 225 ? -6.606 3.518 18.485 1.00 96.44 225 VAL A N 1
ATOM 1661 C CA . VAL A 1 225 ? -5.316 4.038 18.018 1.00 96.44 225 VAL A CA 1
ATOM 1662 C C . VAL A 1 225 ? -4.224 3.391 18.854 1.00 96.44 225 VAL A C 1
ATOM 1664 O O . VAL A 1 225 ? -4.275 3.457 20.079 1.00 96.44 225 VAL A O 1
ATOM 1667 N N . LEU A 1 226 ? -3.249 2.770 18.193 1.00 94.88 226 LEU A N 1
ATOM 1668 C CA . LEU A 1 226 ? -2.014 2.327 18.833 1.00 94.88 226 LEU A CA 1
ATOM 1669 C C . LEU A 1 226 ? -0.870 3.232 18.434 1.00 94.88 226 LEU A C 1
ATOM 1671 O O . LEU A 1 226 ? -0.740 3.616 17.273 1.00 94.88 226 LEU A O 1
ATOM 1675 N N . GLU A 1 227 ? -0.023 3.518 19.406 1.00 94.31 227 GLU A N 1
ATOM 1676 C CA . GLU A 1 227 ? 1.146 4.359 19.237 1.00 94.31 227 GLU A CA 1
ATOM 1677 C C . GLU A 1 227 ? 2.390 3.485 19.301 1.00 94.31 227 GLU A C 1
ATOM 1679 O O . GLU A 1 227 ? 2.573 2.715 20.242 1.00 94.31 227 GLU A O 1
ATOM 1684 N N . LEU A 1 228 ? 3.238 3.604 18.286 1.00 92.88 228 LEU A N 1
ATOM 1685 C CA . LEU A 1 228 ? 4.539 2.959 18.224 1.00 92.88 228 LEU A CA 1
ATOM 1686 C C . LEU A 1 228 ? 5.615 4.025 18.434 1.00 92.88 228 LEU A C 1
ATOM 1688 O O . LEU A 1 228 ? 5.836 4.851 17.535 1.00 92.88 228 LEU A O 1
ATOM 1692 N N . PRO A 1 229 ? 6.320 4.023 19.577 1.00 92.50 229 PRO A N 1
ATOM 1693 C CA . PRO A 1 229 ? 7.443 4.921 19.789 1.00 92.50 229 PRO A CA 1
ATOM 1694 C C . PRO A 1 229 ? 8.499 4.727 18.702 1.00 92.50 229 PRO A C 1
ATOM 1696 O O . PRO A 1 229 ? 8.796 3.602 18.296 1.00 92.50 229 PRO A O 1
ATOM 1699 N N . LYS A 1 230 ? 9.084 5.829 18.224 1.00 90.94 230 LYS A N 1
ATOM 1700 C CA . LYS A 1 230 ? 10.068 5.839 17.127 1.00 90.94 230 LYS A CA 1
ATOM 1701 C C . LYS A 1 230 ? 11.169 4.790 17.296 1.00 90.94 230 LYS A C 1
ATOM 1703 O O . LYS A 1 230 ? 11.498 4.078 16.353 1.00 90.94 230 LYS A O 1
ATOM 1708 N N . GLU A 1 231 ? 11.729 4.700 18.497 1.00 89.94 231 GLU A N 1
ATOM 1709 C CA . GLU A 1 231 ? 12.891 3.851 18.762 1.00 89.94 231 GLU A CA 1
ATOM 1710 C C . GLU A 1 231 ? 12.540 2.358 18.860 1.00 89.94 231 GLU A C 1
ATOM 1712 O O . GLU A 1 231 ? 13.417 1.512 18.667 1.00 89.94 231 GLU A O 1
ATOM 1717 N N . GLU A 1 232 ? 11.263 2.031 19.059 1.00 88.25 232 GLU A N 1
ATOM 1718 C CA . GLU A 1 232 ? 10.765 0.675 19.318 1.00 88.25 232 GLU A CA 1
ATOM 1719 C C . GLU A 1 232 ? 10.310 -0.066 18.056 1.00 88.25 232 GLU A C 1
ATOM 1721 O O . GLU A 1 232 ? 10.056 -1.264 18.106 1.00 88.25 232 GLU A O 1
ATOM 1726 N N . HIS A 1 233 ? 10.255 0.600 16.900 1.00 90.06 233 HIS A N 1
ATOM 1727 C CA . HIS A 1 233 ? 9.856 -0.042 15.648 1.00 90.06 233 HIS A CA 1
ATOM 1728 C C . HIS A 1 233 ? 10.750 0.360 14.475 1.00 90.06 233 HIS A C 1
ATOM 1730 O O . HIS A 1 233 ? 11.546 1.300 14.535 1.00 90.06 233 HIS A O 1
ATOM 1736 N N . ARG A 1 234 ? 10.652 -0.397 13.382 1.00 91.50 234 ARG A N 1
ATOM 1737 C CA . ARG A 1 234 ? 11.334 -0.112 12.116 1.00 91.50 234 ARG A CA 1
ATOM 1738 C C . ARG A 1 234 ? 10.373 -0.346 10.965 1.00 91.50 234 ARG A C 1
ATOM 1740 O O . ARG A 1 234 ? 9.518 -1.221 11.036 1.00 91.50 234 ARG A O 1
ATOM 1747 N N . TYR A 1 235 ? 10.583 0.376 9.880 1.00 91.25 235 TYR A N 1
ATOM 1748 C CA . TYR A 1 235 ? 9.955 0.096 8.597 1.00 91.25 235 TYR A CA 1
ATOM 1749 C C . TYR A 1 235 ? 10.902 -0.663 7.672 1.00 91.25 235 TYR A C 1
ATOM 1751 O O . TYR A 1 235 ? 12.103 -0.728 7.925 1.00 91.25 235 TYR A O 1
ATOM 1759 N N . LEU A 1 236 ? 10.384 -1.176 6.557 1.00 90.38 236 LEU A N 1
ATOM 1760 C CA . LEU A 1 236 ? 11.197 -1.544 5.402 1.00 90.38 236 LEU A CA 1
ATOM 1761 C C . LEU A 1 236 ? 11.356 -0.372 4.425 1.00 90.38 236 LEU A C 1
ATOM 1763 O O . LEU A 1 236 ? 10.399 0.338 4.110 1.00 90.38 236 LEU A O 1
ATOM 1767 N N . ASP A 1 237 ? 12.570 -0.216 3.897 1.00 87.19 237 ASP A N 1
ATOM 1768 C CA . ASP A 1 237 ? 12.884 0.745 2.837 1.00 87.19 237 ASP A CA 1
ATOM 1769 C C . ASP A 1 237 ? 12.083 0.454 1.550 1.00 87.19 237 ASP A C 1
ATOM 1771 O O . ASP A 1 237 ? 12.039 -0.679 1.061 1.00 87.19 237 ASP A O 1
ATOM 1775 N N . GLY A 1 238 ? 11.492 1.495 0.954 1.00 83.38 238 GLY A N 1
ATOM 1776 C CA . GLY A 1 238 ? 10.674 1.380 -0.262 1.00 83.38 238 GLY A CA 1
ATOM 1777 C C . GLY A 1 238 ? 11.422 0.842 -1.494 1.00 83.38 238 GLY A C 1
ATOM 1778 O O . GLY A 1 238 ? 10.806 0.276 -2.401 1.00 83.38 238 GLY A O 1
ATOM 1779 N N . PHE A 1 239 ? 12.758 0.914 -1.518 1.00 85.38 239 PHE A N 1
ATOM 1780 C CA . PHE A 1 239 ? 13.602 0.331 -2.567 1.00 85.38 239 PHE A CA 1
ATOM 1781 C C . PHE A 1 239 ? 14.000 -1.120 -2.266 1.00 85.38 239 PHE A C 1
ATOM 1783 O O . PHE A 1 239 ? 15.037 -1.599 -2.732 1.00 85.38 239 PHE A O 1
ATOM 1790 N N . GLN A 1 240 ? 13.167 -1.861 -1.529 1.00 85.56 240 GLN A N 1
ATOM 1791 C CA . GLN A 1 240 ? 13.406 -3.270 -1.213 1.00 85.56 240 GLN A CA 1
ATOM 1792 C C . GLN A 1 240 ? 13.661 -4.155 -2.443 1.00 85.56 240 GLN A C 1
ATOM 1794 O O . GLN A 1 240 ? 14.361 -5.151 -2.324 1.00 85.56 240 GLN A O 1
ATOM 1799 N N . HIS A 1 241 ? 13.169 -3.778 -3.630 1.00 87.06 241 HIS A N 1
ATOM 1800 C CA . HIS A 1 241 ? 13.420 -4.482 -4.894 1.00 87.06 241 HIS A CA 1
ATOM 1801 C C . HIS A 1 241 ? 14.885 -4.417 -5.370 1.00 87.06 241 HIS A C 1
ATOM 1803 O O . HIS A 1 241 ? 15.281 -5.211 -6.222 1.00 87.06 241 HIS A O 1
ATOM 1809 N N . LEU A 1 242 ? 15.686 -3.502 -4.810 1.00 83.94 242 LEU A N 1
ATOM 1810 C CA . LEU A 1 242 ? 17.130 -3.375 -5.037 1.00 83.94 242 LEU A CA 1
ATOM 1811 C C . LEU A 1 242 ? 17.963 -3.974 -3.893 1.00 83.94 242 LEU A C 1
ATOM 1813 O O . LEU A 1 242 ? 19.153 -4.233 -4.065 1.00 83.94 242 LEU A O 1
ATOM 1817 N N . ALA A 1 243 ? 17.375 -4.155 -2.708 1.00 76.50 243 ALA A N 1
ATOM 1818 C CA . ALA A 1 243 ? 18.067 -4.719 -1.553 1.00 76.50 243 ALA A CA 1
ATOM 1819 C C . ALA A 1 243 ? 18.236 -6.241 -1.694 1.00 76.50 243 ALA A C 1
ATOM 1821 O O . ALA A 1 243 ? 17.450 -6.904 -2.363 1.00 76.50 243 ALA A O 1
ATOM 1822 N N . SER A 1 244 ? 19.251 -6.818 -1.050 1.00 66.12 244 SER A N 1
ATOM 1823 C CA . SER A 1 244 ? 19.357 -8.277 -0.939 1.00 66.12 244 SER A CA 1
ATOM 1824 C C . SER A 1 244 ? 18.351 -8.778 0.095 1.00 66.12 244 SER A C 1
ATOM 1826 O O . SER A 1 244 ? 18.327 -8.265 1.209 1.00 66.12 244 SER A O 1
ATOM 1828 N N . SER A 1 245 ? 17.601 -9.833 -0.219 1.00 60.28 245 SER A N 1
ATOM 1829 C CA . SER A 1 245 ? 16.664 -10.477 0.717 1.00 60.28 245 SER A CA 1
ATOM 1830 C C . SER A 1 245 ? 17.339 -11.009 1.987 1.00 60.28 245 SER A C 1
ATOM 1832 O O . SER A 1 245 ? 16.752 -10.985 3.059 1.00 60.28 245 SER A O 1
ATOM 1834 N N . ALA A 1 246 ? 18.612 -11.412 1.895 1.00 60.38 246 ALA A N 1
ATOM 1835 C CA . ALA A 1 246 ? 19.423 -11.819 3.049 1.00 60.38 246 ALA A CA 1
ATOM 1836 C C . ALA A 1 246 ? 19.788 -10.667 4.012 1.00 60.38 246 ALA A C 1
ATOM 1838 O O . ALA A 1 246 ? 20.335 -10.911 5.081 1.00 60.38 246 ALA A O 1
ATOM 1839 N N . SER A 1 247 ? 19.552 -9.412 3.624 1.00 66.81 247 SER A N 1
ATOM 1840 C CA . SER A 1 247 ? 19.811 -8.233 4.455 1.00 66.81 247 SER A CA 1
ATOM 1841 C C . SER A 1 247 ? 18.777 -7.153 4.108 1.00 66.81 247 SER A C 1
ATOM 1843 O O . SER A 1 247 ? 19.091 -6.186 3.400 1.00 66.81 247 SER A O 1
ATOM 1845 N N . PRO A 1 248 ? 17.508 -7.354 4.519 1.00 70.94 248 PRO A N 1
ATOM 1846 C CA . PRO A 1 248 ? 16.461 -6.369 4.295 1.00 70.94 248 PRO A CA 1
ATOM 1847 C C . PRO A 1 248 ? 16.849 -5.055 4.977 1.00 70.94 248 PRO A C 1
ATOM 1849 O O . PRO A 1 248 ? 17.362 -5.036 6.097 1.00 70.94 248 PRO A O 1
ATOM 1852 N N . ARG A 1 249 ? 16.618 -3.941 4.282 1.00 83.50 249 ARG A N 1
ATOM 1853 C CA . ARG A 1 249 ? 16.947 -2.613 4.801 1.00 83.50 249 ARG A CA 1
ATOM 1854 C C . ARG A 1 249 ? 15.812 -2.132 5.688 1.00 83.50 249 ARG A C 1
ATOM 1856 O O . ARG A 1 249 ? 14.858 -1.526 5.203 1.00 83.50 249 ARG A O 1
ATOM 1863 N N . TYR A 1 250 ? 15.930 -2.435 6.974 1.00 89.19 250 TYR A N 1
ATOM 1864 C CA . TYR A 1 250 ? 15.097 -1.824 7.995 1.00 89.19 250 TYR A CA 1
ATOM 1865 C C . TYR A 1 250 ? 15.561 -0.394 8.265 1.00 89.19 250 TYR A C 1
ATOM 1867 O O . TYR A 1 250 ? 16.761 -0.140 8.379 1.00 89.19 250 TYR A O 1
ATOM 1875 N N . VAL A 1 251 ? 14.616 0.536 8.356 1.00 89.88 251 VAL A N 1
ATOM 1876 C CA . VAL A 1 251 ? 14.879 1.964 8.560 1.00 89.88 251 VAL A CA 1
ATOM 1877 C C . VAL A 1 251 ? 14.033 2.506 9.706 1.00 89.88 251 VAL A C 1
ATOM 1879 O O . VAL A 1 251 ? 12.929 2.026 9.964 1.00 89.88 251 VAL A O 1
ATOM 1882 N N . LEU A 1 252 ? 14.572 3.497 10.410 1.00 90.00 252 LEU A N 1
ATOM 1883 C CA . LEU A 1 252 ? 13.822 4.290 11.379 1.00 90.00 252 LEU A CA 1
ATOM 1884 C C . LEU A 1 252 ? 12.928 5.291 10.644 1.00 90.00 252 LEU A C 1
ATOM 1886 O O . LEU A 1 252 ? 13.345 5.865 9.637 1.00 90.00 252 LEU A O 1
ATOM 1890 N N . GLY A 1 253 ? 11.722 5.509 11.167 1.00 86.62 253 GLY A N 1
ATOM 1891 C CA . GLY A 1 253 ? 10.902 6.652 10.780 1.00 86.62 253 GLY A CA 1
ATOM 1892 C C . GLY A 1 253 ? 11.479 7.961 11.325 1.00 86.62 253 GLY A C 1
ATOM 1893 O O . GLY A 1 253 ? 12.314 7.970 12.234 1.00 86.62 253 GLY A O 1
ATOM 1894 N N . GLU A 1 254 ? 11.029 9.090 10.781 1.00 89.12 254 GLU A N 1
ATOM 1895 C CA . GLU A 1 254 ? 11.380 10.405 11.332 1.00 89.12 254 GLU A CA 1
ATOM 1896 C C . GLU A 1 254 ? 10.704 10.638 12.691 1.00 89.12 254 GLU A C 1
ATOM 1898 O O . GLU A 1 254 ? 11.337 11.181 13.604 1.00 89.12 254 GLU A O 1
ATOM 1903 N N . THR A 1 255 ? 9.473 10.140 12.842 1.00 93.00 255 THR A N 1
ATOM 1904 C CA . THR A 1 255 ? 8.635 10.199 14.047 1.00 93.00 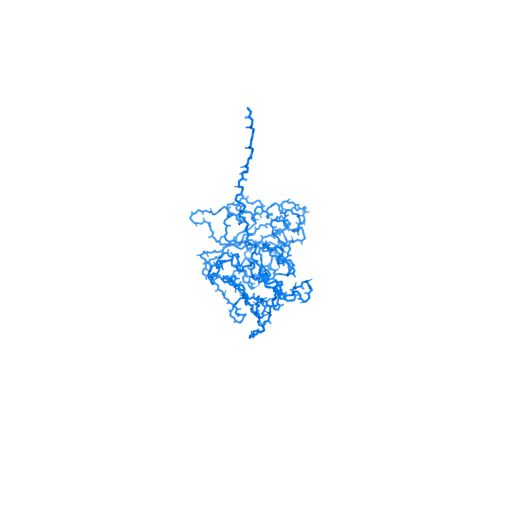255 THR A CA 1
ATOM 1905 C C . THR A 1 255 ? 8.267 8.793 14.548 1.00 93.00 255 THR A C 1
ATOM 1907 O O . THR A 1 255 ? 8.745 7.784 14.021 1.00 93.00 255 THR A O 1
ATOM 1910 N N . GLY A 1 256 ? 7.446 8.724 15.604 1.00 94.94 256 GLY A N 1
ATOM 1911 C CA . GLY A 1 256 ? 6.710 7.505 15.944 1.00 94.94 256 GLY A CA 1
ATOM 1912 C C . GLY A 1 256 ? 5.717 7.121 14.842 1.00 94.94 256 GLY A C 1
ATOM 1913 O O . GLY A 1 256 ? 5.595 7.821 13.839 1.00 94.94 256 GLY A O 1
ATOM 1914 N N . SER A 1 257 ? 4.977 6.035 15.031 1.00 95.75 257 SER A N 1
ATOM 1915 C CA . SER A 1 257 ? 3.918 5.636 14.096 1.00 95.75 257 SER A CA 1
ATOM 1916 C C . SER A 1 257 ? 2.600 5.420 14.810 1.00 95.75 257 SER A C 1
ATOM 1918 O O . SER A 1 257 ? 2.573 5.020 15.971 1.00 95.75 257 SER A O 1
ATOM 1920 N N . LEU A 1 258 ? 1.507 5.658 14.097 1.00 96.69 258 LEU A N 1
ATOM 1921 C CA . LEU A 1 258 ? 0.155 5.379 14.542 1.00 96.69 258 LEU A CA 1
ATOM 1922 C C . LEU A 1 258 ? -0.400 4.198 13.750 1.00 96.69 258 LEU A C 1
ATOM 1924 O O . LEU A 1 258 ? -0.324 4.171 12.520 1.00 96.69 258 LEU A O 1
ATOM 1928 N N . LEU A 1 259 ? -0.991 3.249 14.470 1.00 97.38 259 LEU A N 1
ATOM 1929 C CA . LEU A 1 259 ? -1.888 2.242 13.919 1.00 97.38 259 LEU A CA 1
ATOM 1930 C C . LEU A 1 259 ? -3.315 2.668 14.255 1.00 97.38 259 LEU A C 1
ATOM 1932 O O . LEU A 1 259 ? -3.782 2.480 15.378 1.00 97.38 259 LEU A O 1
ATOM 1936 N N . ILE A 1 260 ? -3.990 3.277 13.286 1.00 98.31 260 ILE A N 1
ATOM 1937 C CA . ILE A 1 260 ? -5.343 3.816 13.455 1.00 98.31 260 ILE A CA 1
ATOM 1938 C C . ILE A 1 260 ? -6.337 2.801 12.902 1.00 98.31 260 ILE A C 1
ATOM 1940 O O . ILE A 1 260 ? -6.343 2.517 11.703 1.00 98.31 260 ILE A O 1
ATOM 1944 N N . PHE A 1 261 ? -7.191 2.265 13.766 1.00 98.50 261 PHE A N 1
ATOM 1945 C CA . PHE A 1 261 ? -8.213 1.295 13.397 1.00 98.50 261 PHE A CA 1
ATOM 1946 C C . PHE A 1 261 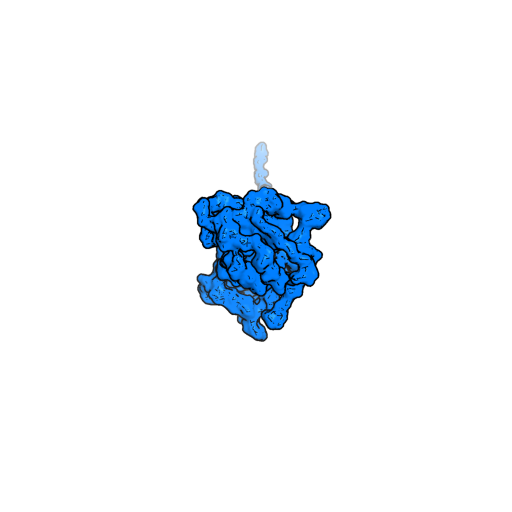? -9.538 2.004 13.129 1.00 98.50 261 PHE A C 1
ATOM 1948 O O . PHE A 1 261 ? -10.155 2.563 14.037 1.00 98.50 261 PHE A O 1
ATOM 1955 N N . LEU A 1 262 ? -9.987 1.942 11.875 1.00 98.69 262 LEU A N 1
ATOM 1956 C CA . LEU A 1 262 ? -11.311 2.380 11.446 1.00 98.69 262 LEU A CA 1
ATOM 1957 C C . LEU A 1 262 ? -12.166 1.146 11.149 1.00 98.69 262 LEU A C 1
ATOM 1959 O O . LEU A 1 262 ? -11.873 0.366 10.238 1.00 98.69 262 LEU A O 1
ATOM 1963 N N . GLN A 1 263 ? -13.218 0.941 11.935 1.00 98.56 263 GLN A N 1
ATOM 1964 C CA . GLN A 1 263 ? -14.056 -0.249 11.885 1.00 98.56 263 GLN A CA 1
ATOM 1965 C C . GLN A 1 263 ? -15.533 0.125 11.933 1.00 98.56 263 GLN A C 1
ATOM 1967 O O . GLN A 1 263 ? -15.974 0.918 12.762 1.00 98.56 263 GLN A O 1
ATOM 1972 N N . ASN A 1 264 ? -16.342 -0.518 11.091 1.00 98.06 264 ASN A N 1
ATOM 1973 C CA . ASN A 1 264 ? -17.782 -0.499 11.328 1.00 98.06 264 ASN A CA 1
ATOM 1974 C C . ASN A 1 264 ? -18.139 -1.440 12.494 1.00 98.06 264 ASN A C 1
ATOM 1976 O O . ASN A 1 264 ? -17.342 -2.289 12.898 1.00 98.06 264 ASN A O 1
ATOM 1980 N N . ALA A 1 265 ? -19.364 -1.343 13.017 1.00 97.94 265 ALA A N 1
ATOM 1981 C CA . ALA A 1 265 ? -19.776 -2.121 14.190 1.00 97.94 265 ALA A CA 1
ATOM 1982 C C . ALA A 1 265 ? -19.607 -3.647 14.016 1.00 97.94 265 ALA A C 1
ATOM 1984 O O . ALA A 1 265 ? -19.314 -4.358 14.974 1.00 97.94 265 ALA A O 1
ATOM 1985 N N . ALA A 1 266 ? -19.794 -4.173 12.799 1.00 97.69 266 ALA A N 1
ATOM 1986 C CA . ALA A 1 266 ? -19.568 -5.589 12.510 1.00 97.69 266 ALA A CA 1
ATOM 1987 C C . ALA A 1 266 ? -18.071 -5.944 12.452 1.00 97.69 266 ALA A C 1
ATOM 1989 O O . ALA A 1 266 ? -17.691 -7.020 12.906 1.00 97.69 266 ALA A O 1
ATOM 1990 N N . GLY A 1 267 ? -17.230 -5.047 11.932 1.00 97.75 267 GLY A N 1
ATOM 1991 C CA . GLY A 1 267 ? -15.773 -5.170 11.926 1.00 97.75 267 GLY A CA 1
ATOM 1992 C C . GLY A 1 267 ? -15.192 -5.178 13.335 1.00 97.75 267 GLY A C 1
ATOM 1993 O O . GLY A 1 267 ? -14.454 -6.098 13.660 1.00 97.75 267 GLY A O 1
ATOM 1994 N N . ALA A 1 268 ? -15.619 -4.251 14.195 1.00 97.19 268 ALA A N 1
ATOM 1995 C CA . ALA A 1 268 ? -15.174 -4.178 15.589 1.00 97.19 268 ALA A CA 1
ATOM 1996 C C . ALA A 1 268 ? -15.544 -5.430 16.408 1.00 97.19 268 ALA A C 1
ATOM 1998 O O . ALA A 1 268 ? -14.809 -5.831 17.303 1.00 97.19 268 ALA A O 1
ATOM 1999 N N . ARG A 1 269 ? -16.664 -6.093 16.081 1.00 96.81 269 ARG A N 1
ATOM 2000 C CA . ARG A 1 269 ? -17.015 -7.398 16.672 1.00 96.81 269 ARG A CA 1
ATOM 2001 C C . ARG A 1 269 ? -16.189 -8.553 16.110 1.00 96.81 269 ARG A C 1
ATOM 2003 O O . ARG A 1 269 ? -15.914 -9.500 16.835 1.00 96.81 269 ARG A O 1
ATOM 2010 N N . ALA A 1 270 ? -15.854 -8.510 14.821 1.00 96.69 270 ALA A N 1
ATOM 2011 C CA . ALA A 1 270 ? -15.084 -9.564 14.165 1.00 96.69 270 ALA A CA 1
ATOM 2012 C C . ALA A 1 270 ? -13.593 -9.516 14.536 1.00 96.69 270 ALA A C 1
ATOM 2014 O O . ALA A 1 270 ? -12.970 -10.567 14.654 1.00 96.69 270 ALA A O 1
ATOM 2015 N N . TRP A 1 271 ? -13.052 -8.311 14.718 1.00 96.44 271 TRP A N 1
ATOM 2016 C CA . TRP A 1 271 ? -11.649 -8.039 15.030 1.00 96.44 271 TRP A CA 1
ATOM 2017 C C . TRP A 1 271 ? -11.552 -6.980 16.127 1.00 96.44 271 TRP A C 1
ATOM 2019 O O . TRP A 1 271 ? -11.206 -5.830 15.841 1.00 96.44 271 TRP A O 1
ATOM 2029 N N . PRO A 1 272 ? -11.912 -7.334 17.371 1.00 94.94 272 PRO A N 1
ATOM 2030 C CA . PRO A 1 272 ? -11.787 -6.415 18.488 1.00 94.94 272 PRO A CA 1
ATOM 2031 C C . PRO A 1 272 ? -10.317 -6.053 18.699 1.00 94.94 272 PRO A C 1
ATOM 2033 O O . PRO A 1 272 ? -9.450 -6.926 18.711 1.00 94.94 272 PRO A O 1
ATOM 2036 N N . VAL A 1 273 ? -10.050 -4.765 18.892 1.00 92.81 273 VAL A N 1
ATOM 2037 C CA . VAL A 1 273 ? -8.719 -4.269 19.243 1.00 92.81 273 VAL A CA 1
ATOM 2038 C C . VAL A 1 273 ? -8.686 -4.062 20.753 1.00 92.81 273 VAL A C 1
ATOM 2040 O O . VAL A 1 273 ? -9.405 -3.222 21.290 1.00 92.81 273 VAL A O 1
ATOM 2043 N N . CYS A 1 274 ? -7.898 -4.876 21.448 1.00 85.75 274 CYS A N 1
ATOM 2044 C CA . CYS A 1 274 ? -7.700 -4.802 22.893 1.00 85.75 274 CYS A CA 1
ATOM 2045 C C . CYS A 1 274 ? -6.213 -4.862 23.243 1.00 85.75 274 CYS A C 1
ATOM 2047 O O . CYS A 1 274 ? -5.388 -5.238 22.413 1.00 85.75 274 CYS A O 1
ATOM 2049 N N . GLU A 1 275 ? -5.873 -4.555 24.494 1.00 79.12 275 GLU A N 1
ATOM 2050 C CA . GLU A 1 275 ? -4.490 -4.542 24.985 1.00 79.12 275 GLU A CA 1
ATOM 2051 C C . GLU A 1 275 ? -3.706 -5.808 24.591 1.00 79.12 275 GLU A C 1
ATOM 2053 O O . GLU A 1 275 ? -2.622 -5.713 24.024 1.00 79.12 275 GLU A O 1
ATOM 2058 N N . ALA A 1 276 ? -4.305 -6.995 24.750 1.00 77.88 276 ALA A N 1
ATOM 2059 C CA . ALA A 1 276 ? -3.659 -8.264 24.416 1.00 77.88 276 ALA A CA 1
ATOM 2060 C C . ALA A 1 276 ? -3.321 -8.429 22.920 1.00 77.88 276 ALA A C 1
ATOM 2062 O O . ALA A 1 276 ? -2.295 -9.026 22.594 1.00 77.88 276 ALA A O 1
ATOM 2063 N N . THR A 1 277 ? -4.175 -7.954 22.006 1.00 79.38 277 THR A N 1
ATOM 2064 C CA . THR A 1 277 ? -3.881 -7.959 20.557 1.00 79.38 277 THR A CA 1
ATOM 2065 C C . THR A 1 277 ? -2.879 -6.870 20.195 1.00 79.38 277 THR A C 1
ATOM 2067 O O . THR A 1 277 ? -2.007 -7.078 19.358 1.00 79.38 277 THR A O 1
ATOM 2070 N N . SER A 1 278 ? -2.962 -5.723 20.867 1.00 78.19 278 SER A N 1
ATOM 2071 C CA . SER A 1 278 ? -2.097 -4.574 20.627 1.00 78.19 278 SER A CA 1
ATOM 2072 C C . SER A 1 278 ? -0.648 -4.877 20.995 1.00 78.19 278 SER A C 1
ATOM 2074 O O . SER A 1 278 ? 0.243 -4.645 20.185 1.00 78.19 278 SER A O 1
ATOM 2076 N N . SER A 1 279 ? -0.399 -5.489 22.157 1.00 74.06 279 SER A N 1
ATOM 2077 C CA . SER A 1 279 ? 0.959 -5.832 22.601 1.00 74.06 279 SER A CA 1
ATOM 2078 C C . SER A 1 279 ? 1.693 -6.780 21.648 1.00 74.06 279 SER A C 1
ATOM 2080 O O . SER A 1 279 ? 2.907 -6.676 21.524 1.00 74.06 279 SER A O 1
ATOM 2082 N N . ARG A 1 280 ? 0.982 -7.675 20.946 1.00 74.00 280 ARG A N 1
ATOM 2083 C CA . ARG A 1 280 ? 1.595 -8.617 19.988 1.00 74.00 280 ARG A CA 1
ATOM 2084 C C . ARG A 1 280 ? 2.041 -7.968 18.683 1.00 74.00 280 ARG A C 1
ATOM 2086 O O . ARG A 1 280 ? 2.909 -8.498 18.006 1.00 74.00 280 ARG A O 1
ATOM 2093 N N . VAL A 1 281 ? 1.408 -6.866 18.295 1.00 72.75 281 VAL A N 1
ATOM 2094 C CA . VAL A 1 281 ? 1.742 -6.131 17.063 1.00 72.75 281 VAL A CA 1
ATOM 2095 C C . VAL A 1 281 ? 2.950 -5.224 17.288 1.00 72.75 281 VAL A C 1
ATOM 2097 O O . VAL A 1 281 ? 3.675 -4.917 16.345 1.00 72.75 281 VAL A O 1
ATOM 2100 N N . ILE A 1 282 ? 3.141 -4.800 18.538 1.00 65.69 282 ILE A N 1
ATOM 2101 C CA . ILE A 1 282 ? 4.226 -3.924 18.983 1.00 65.69 282 ILE A CA 1
ATOM 2102 C C . ILE A 1 282 ? 5.524 -4.722 19.230 1.00 65.69 282 ILE A C 1
ATOM 2104 O O . ILE A 1 282 ? 6.606 -4.162 19.077 1.00 65.69 282 ILE A O 1
ATOM 2108 N N . SER A 1 283 ? 5.424 -6.011 19.589 1.00 55.75 283 SER A N 1
ATOM 2109 C CA . SER A 1 283 ? 6.561 -6.921 19.837 1.00 55.75 283 SER A CA 1
ATOM 2110 C C . SER A 1 283 ? 7.211 -7.460 18.564 1.00 55.75 283 SER A C 1
ATOM 2112 O O . SER A 1 283 ? 8.459 -7.525 18.524 1.00 55.75 283 SER A O 1
#

Foldseek 3Di:
DDDDDDDDDDPPPPPDDPPDPPPPWDWDWDADPQQKIKIAIPPHDPPDDGIDIFHRVLVVLQVVLADDDPRCSSVLVSVQRVVVCVVQDVDPCGVWQQFFAADPQLQVLCCVQQVAQEELEDALRRDDHLEYAYDDCPSGVSRRHPYHNLVCLVVLVCLPPQEHEYGDGQDLVRLLSVLVSLLVSQVPHPPLRKHKYWYKYFPQPPPHRGNNRVSLVPRPQFQDKDKAFQVQDWTFINVQRPDHPVDTDTHTHPGIIMTTMGIHPNSCVVRPDDPVSRVSSSD

Secondary structure (DSSP, 8-state):
-------------------------EEEEEE-GGG-EEEEEESPPTTS--EEEE-HHHHHHHHHT--S-GGGHHHHHHHHHHHHHHHH-SSTTTTTTSS-BPPHHHHHHHHHHH----EEEE-TTT--SSSEEES-HHHHGGGTB---HHHHHHTTTTTT--EEEE---S-HHHHHHHHHHHHHHHHTSPTT---EEEEEEE---SSS--HHHHHHHT-TTEEEEEEE-GGG--EEPTTTTTS-TTS--EE--SS-EEEEEEE-HHHHHHS---HHHHHHHH-

Sequence (283 aa):
GGGGEGGGGEGGVHATQPSYPSRRLCVVATAEQRGGCRLRLEPRPEGQRAEHALNGECFAKLKEGYKGAARELNARLFLLLQRYATLFGPRSSEGRGWQLATPPGAMAQLGADFGVGFECFASPMNRRHARFCSAFADTDAPFGSSGNFFSVARSGGLRGVRSAECGPPYDDGIMAMAVRAIDAELASRPAGCPGSFVLVVPDWRSPQPADFVRAAEASPHLSHVLELPKEEHRYLDGFQHLASSASPRYVLGETGSLLIFLQNAAGARAWPVCEATSSRVIS

InterPro domains:
  IPR022035 PCIF1, WW domain [PF12237] (70-238)
  IPR039881 mRNA (2'-O-methyladenosine-N(6)-)-methyltransferase PCIF1-like [PTHR21727] (53-273)

Radius of gyration: 24.23 Å; chains: 1; bounding box: 49×68×91 Å

pLDDT: mean 87.98, std 15.85, range [35.03, 98.81]

Organism: Emiliania huxleyi (NCBI:txid2903)